Protein AF-A0A3D2UU80-F1 (afdb_monomer)

Mean predicted aligned error: 8.23 Å

Solvent-accessible surface area (backbone atoms only — not comparable to full-atom values): 13313 Å² total; per-residue (Å²): 137,84,82,83,78,78,84,70,82,81,77,88,83,68,82,73,76,73,75,70,74,85,59,65,64,57,59,52,49,51,52,50,49,46,55,52,54,75,66,49,49,73,66,56,50,51,48,50,52,52,49,52,49,53,51,49,49,42,52,70,22,38,49,61,47,44,57,54,74,66,97,44,68,74,58,43,52,56,28,34,53,32,29,32,52,32,56,61,48,49,25,48,56,48,25,69,67,55,68,61,91,79,32,65,70,60,60,73,66,64,64,92,52,67,66,42,56,51,52,34,15,28,40,15,4,34,52,18,30,52,54,28,43,51,55,47,32,56,52,37,39,51,34,56,76,68,71,50,83,82,50,75,70,54,59,52,47,49,48,52,46,20,52,50,38,10,47,50,24,18,55,48,44,43,52,51,45,31,71,73,65,78,49,74,55,65,84,85,44,56,80,51,59,53,51,68,50,46,41,50,53,50,37,49,51,51,61,78,43,36,76,49,60,64,34,70,65,52,31,51,50,52,52,53,51,54,52,48,52,52,53,51,54,50,55,56,60,76,74,109

Secondary structure (DSSP, 8-state):
---------S---------PSSPHHHHHHHHHHHHHHHH--HHHHHHHHHHHHHHHHHHHHTHHHHTPSPS-HHHHHHHHHHHHHHHHHHHHHHHHTS--TT-HHHHHTT-S-HHHHHHHHHHHHHHHHHHHHHHHHHHHHHHHHTTPPPPHHHHHHHHHHHHHHHHHHHHHHHHHHHHHHS---GGGTGGGGHHHHHHHHHHHHHHHTHHHHHSHHHHHHHHHHHHHHHHHHHHHHHT-

Structure (mmCIF, N/CA/C/O backbone):
data_AF-A0A3D2UU80-F1
#
_entry.id   AF-A0A3D2UU80-F1
#
loop_
_atom_site.group_PDB
_atom_site.id
_atom_site.type_symbol
_atom_site.label_atom_id
_atom_site.label_alt_id
_atom_site.label_comp_id
_atom_site.label_asym_id
_atom_site.label_entity_id
_atom_site.label_seq_id
_atom_site.pdbx_PDB_ins_code
_atom_site.Cartn_x
_atom_site.Cartn_y
_atom_site.Cartn_z
_atom_site.occupancy
_atom_site.B_iso_or_equiv
_atom_site.auth_seq_id
_atom_site.auth_comp_id
_atom_site.auth_asym_id
_atom_site.auth_atom_id
_atom_site.pdbx_PDB_model_num
ATOM 1 N N . LYS A 1 1 ? -18.228 27.476 70.339 1.00 56.31 1 LYS A N 1
ATOM 2 C CA . LYS A 1 1 ? -17.614 26.904 69.117 1.00 56.31 1 LYS A CA 1
ATOM 3 C C . LYS A 1 1 ? -16.960 28.066 68.395 1.00 56.31 1 LYS A C 1
ATOM 5 O O . LYS A 1 1 ? -17.660 28.825 67.745 1.00 56.31 1 LYS A O 1
ATOM 10 N N . GLU A 1 2 ? -15.682 28.276 68.688 1.00 53.41 2 GLU A N 1
ATOM 11 C CA . GLU A 1 2 ? -14.879 29.412 68.233 1.00 53.41 2 GLU A CA 1
ATOM 12 C C . GLU A 1 2 ? -14.448 29.219 66.776 1.00 53.41 2 GLU A C 1
ATOM 14 O O . GLU A 1 2 ? -13.966 28.151 66.399 1.00 53.41 2 GLU A O 1
ATOM 19 N N . GLU A 1 3 ? -14.645 30.257 65.966 1.00 52.69 3 GLU A N 1
ATOM 20 C CA . GLU A 1 3 ? -14.113 30.369 64.612 1.00 52.69 3 GLU A CA 1
ATOM 21 C C . GLU A 1 3 ? -12.631 30.743 64.677 1.00 52.69 3 GLU A C 1
ATOM 23 O O . GLU A 1 3 ? -12.265 31.870 65.011 1.00 52.69 3 GLU A O 1
ATOM 28 N N . ILE A 1 4 ? -11.763 29.802 64.312 1.00 57.09 4 ILE A N 1
ATOM 29 C CA . ILE A 1 4 ? -10.353 30.083 64.051 1.00 57.09 4 ILE A CA 1
ATOM 30 C C . ILE A 1 4 ? -10.264 30.703 62.650 1.00 57.09 4 ILE A C 1
ATOM 32 O O . ILE A 1 4 ? -10.131 30.005 61.645 1.00 57.09 4 ILE A O 1
ATOM 36 N N . LYS A 1 5 ? -10.351 32.036 62.580 1.00 56.09 5 LYS A N 1
ATOM 37 C CA . LYS A 1 5 ? -9.897 32.817 61.421 1.00 56.09 5 LYS A CA 1
ATOM 38 C C . LYS A 1 5 ? -8.371 32.735 61.361 1.00 56.09 5 LYS A C 1
ATOM 40 O O . LYS A 1 5 ? -7.671 33.492 62.029 1.00 56.09 5 LYS A O 1
ATOM 45 N N . LEU A 1 6 ? -7.860 31.789 60.579 1.00 58.16 6 LEU A N 1
ATOM 46 C CA . LEU A 1 6 ? -6.452 31.749 60.197 1.00 58.16 6 LEU A CA 1
ATOM 47 C C . LEU A 1 6 ? -6.130 32.993 59.359 1.00 58.16 6 LEU A C 1
ATOM 49 O O . LEU A 1 6 ? -6.593 33.142 58.230 1.00 58.16 6 LEU A O 1
ATOM 53 N N . LEU A 1 7 ? -5.339 33.879 59.961 1.00 55.41 7 LEU A N 1
ATOM 54 C CA . LEU A 1 7 ? -4.614 34.978 59.333 1.00 55.41 7 LEU A CA 1
ATOM 55 C C . LEU A 1 7 ? -3.624 34.409 58.309 1.00 55.41 7 LEU A C 1
ATOM 57 O O . LEU A 1 7 ? -2.462 34.167 58.627 1.00 55.41 7 LEU A O 1
ATOM 61 N N . PHE A 1 8 ? -4.076 34.186 57.079 1.00 58.47 8 PHE A N 1
ATOM 62 C CA . PHE A 1 8 ? -3.163 34.123 55.947 1.00 58.47 8 PHE A CA 1
ATOM 63 C C . PHE A 1 8 ? -3.001 35.549 55.414 1.00 58.47 8 PHE A C 1
ATOM 65 O O . PHE A 1 8 ? -4.008 36.161 55.054 1.00 58.47 8 PHE A O 1
ATOM 72 N N . PRO A 1 9 ? -1.782 36.114 55.402 1.00 59.91 9 PRO A N 1
ATOM 73 C CA . PRO A 1 9 ? -1.553 37.414 54.796 1.00 59.91 9 PRO A CA 1
ATOM 74 C C . PRO A 1 9 ? -1.902 37.335 53.307 1.00 59.91 9 PRO A C 1
ATOM 76 O O . PRO A 1 9 ? -1.273 36.609 52.535 1.00 59.91 9 PRO A O 1
ATOM 79 N N . GLU A 1 10 ? -2.933 38.080 52.919 1.00 60.53 10 GLU A N 1
ATOM 80 C CA . GLU A 1 10 ? -3.166 38.446 51.531 1.00 60.53 10 GLU A CA 1
ATOM 81 C C . GLU A 1 10 ? -1.937 39.208 51.012 1.00 60.53 10 GLU A C 1
ATOM 83 O O . GLU A 1 10 ? -1.379 40.059 51.705 1.00 60.53 10 GLU A O 1
ATOM 88 N N . SER A 1 11 ? -1.553 38.916 49.769 1.00 61.50 11 SER A N 1
ATOM 89 C CA . SER A 1 11 ? -0.508 39.573 48.970 1.00 61.50 11 SER A CA 1
ATOM 90 C C . SER A 1 11 ? 0.956 39.179 49.241 1.00 61.50 11 SER A C 1
ATOM 92 O O . SER A 1 11 ? 1.766 39.931 49.771 1.00 61.50 11 SER A O 1
ATOM 94 N N . ILE A 1 12 ? 1.359 38.045 48.662 1.00 56.44 12 ILE A N 1
ATOM 95 C CA . ILE A 1 12 ? 2.626 38.015 47.912 1.00 56.44 12 ILE A CA 1
ATOM 96 C C . ILE A 1 12 ? 2.256 38.199 46.436 1.00 56.44 12 ILE A C 1
ATOM 98 O O . ILE A 1 12 ? 2.288 37.277 45.627 1.00 56.44 12 ILE A O 1
ATOM 102 N N . SER A 1 13 ? 1.801 39.406 46.098 1.00 62.66 13 SER A N 1
ATOM 103 C CA . SER A 1 13 ? 1.662 39.856 44.716 1.00 62.66 13 SER A CA 1
ATOM 104 C C . SER A 1 13 ? 3.000 40.438 44.277 1.00 62.66 13 SER A C 1
ATOM 106 O O . SER A 1 13 ? 3.269 41.616 44.497 1.00 62.66 13 SER A O 1
ATOM 108 N N . ASN A 1 14 ? 3.860 39.578 43.749 1.00 55.69 14 ASN A N 1
ATOM 109 C CA . ASN A 1 14 ? 4.892 39.888 42.762 1.00 55.69 14 ASN A CA 1
ATOM 110 C C . ASN A 1 14 ? 5.647 38.583 42.528 1.00 55.69 14 ASN A C 1
ATOM 112 O O . ASN A 1 14 ? 6.723 38.358 43.080 1.00 55.69 14 ASN A O 1
ATOM 116 N N . GLU A 1 15 ? 5.060 37.704 41.711 1.00 57.78 15 GLU A N 1
ATOM 117 C CA . GLU A 1 15 ? 5.859 36.748 40.955 1.00 57.78 15 GLU A CA 1
ATOM 118 C C . GLU A 1 15 ? 6.875 37.577 40.163 1.00 57.78 15 GLU A C 1
ATOM 120 O O . GLU A 1 15 ? 6.577 38.107 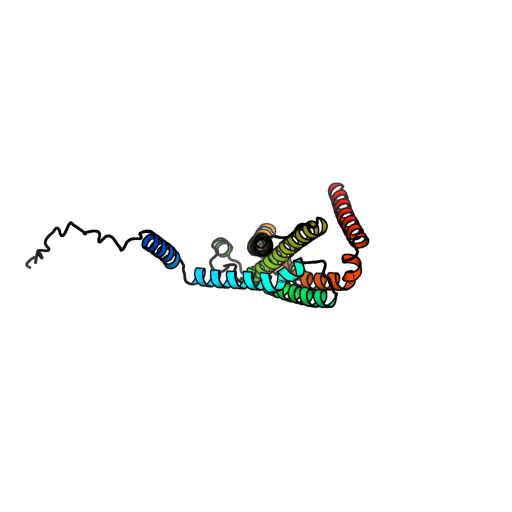39.091 1.00 57.78 15 GLU A O 1
ATOM 125 N N . GLN A 1 16 ? 8.081 37.742 40.712 1.00 55.78 16 GLN A N 1
ATOM 126 C CA . GLN A 1 16 ? 9.250 37.980 39.887 1.00 55.78 16 GLN A CA 1
ATOM 127 C C . GLN A 1 16 ? 9.235 36.835 38.880 1.00 55.78 16 GLN A C 1
ATOM 129 O O . GLN A 1 16 ? 9.546 35.697 39.231 1.00 55.78 16 GLN A O 1
ATOM 134 N N . LYS A 1 17 ? 8.796 37.115 37.648 1.00 61.41 17 LYS A N 1
ATOM 135 C CA . LYS A 1 17 ? 9.067 36.245 36.510 1.00 61.41 17 LYS A CA 1
ATOM 136 C C . LYS A 1 17 ? 10.578 36.158 36.453 1.00 61.41 17 LYS A C 1
ATOM 138 O O . LYS A 1 17 ? 11.227 37.069 35.951 1.00 61.41 17 LYS A O 1
ATOM 143 N N . ILE A 1 18 ? 11.124 35.116 37.068 1.00 63.59 18 ILE A N 1
ATOM 144 C CA . ILE A 1 18 ? 12.515 34.736 36.919 1.00 63.59 18 ILE A CA 1
ATOM 145 C C . ILE A 1 18 ? 12.650 34.504 35.421 1.00 63.59 18 ILE A C 1
ATOM 147 O O . ILE A 1 18 ? 12.144 33.508 34.903 1.00 63.59 18 ILE A O 1
ATOM 151 N N . GLU A 1 19 ? 13.193 35.494 34.714 1.00 64.69 19 GLU A N 1
ATOM 152 C CA . GLU A 1 19 ? 13.449 35.378 33.289 1.00 64.69 19 GLU A CA 1
ATOM 153 C C . GLU A 1 19 ? 14.357 34.165 33.123 1.00 64.69 19 GLU A C 1
ATOM 155 O O . GLU A 1 19 ? 15.466 34.114 33.662 1.00 64.69 19 GLU A O 1
ATOM 160 N N . GLY A 1 20 ? 13.825 33.132 32.466 1.00 65.81 20 GLY A N 1
ATOM 161 C CA . GLY A 1 20 ? 14.571 31.919 32.182 1.00 65.81 20 GLY A CA 1
ATOM 162 C C . GLY A 1 20 ? 15.849 32.251 31.406 1.00 65.81 20 GLY A C 1
ATOM 163 O O . GLY A 1 20 ? 15.936 33.300 30.760 1.00 65.81 20 GLY A O 1
ATOM 164 N N . PRO A 1 21 ? 16.866 31.376 31.455 1.00 71.81 21 PRO A N 1
ATOM 165 C CA . PRO A 1 21 ? 18.122 31.621 30.764 1.00 71.81 21 PRO A CA 1
ATOM 166 C C . PRO A 1 21 ? 17.873 31.882 29.273 1.00 71.81 21 PRO A C 1
ATOM 168 O O . PRO A 1 21 ? 17.263 31.073 28.572 1.00 71.81 21 PRO A O 1
ATOM 171 N N . VAL A 1 22 ? 18.364 33.023 28.782 1.00 79.25 22 VAL A N 1
ATOM 172 C CA . VAL A 1 22 ? 18.430 33.312 27.347 1.00 79.25 22 VAL A CA 1
ATOM 173 C C . VAL A 1 22 ? 19.297 32.212 26.717 1.00 79.25 22 VAL A C 1
ATOM 175 O O . VAL A 1 22 ? 20.416 31.992 27.184 1.00 79.25 22 VAL A O 1
ATOM 178 N N . PRO A 1 23 ? 18.810 31.498 25.685 1.00 80.25 23 PRO A N 1
ATOM 179 C CA . PRO A 1 23 ? 17.789 31.951 24.744 1.00 80.25 23 PRO A CA 1
ATOM 180 C C . PRO A 1 23 ? 16.368 31.380 24.931 1.00 80.25 23 PRO A C 1
ATOM 182 O O . PRO A 1 23 ? 16.150 30.173 25.021 1.00 80.25 23 PRO A O 1
ATOM 185 N N . ALA A 1 24 ? 15.371 32.265 24.799 1.00 78.50 24 ALA A N 1
ATOM 186 C CA . ALA A 1 24 ? 13.936 31.961 24.902 1.00 78.50 24 ALA A CA 1
ATOM 187 C C . ALA A 1 24 ? 13.417 30.908 23.896 1.00 78.50 24 ALA A C 1
ATOM 189 O O . ALA A 1 24 ? 12.347 30.324 24.091 1.00 78.50 24 ALA A O 1
ATOM 190 N N . TRP A 1 25 ? 14.153 30.632 22.811 1.00 85.12 25 TRP A N 1
ATOM 191 C CA . TRP A 1 25 ? 13.766 29.586 21.860 1.00 85.12 25 TRP A CA 1
ATOM 192 C C . TRP A 1 25 ? 13.856 28.185 22.476 1.00 85.12 25 TRP A C 1
ATOM 194 O O . TRP A 1 25 ? 13.059 27.322 22.102 1.00 85.12 25 TRP A O 1
ATOM 204 N N . ALA A 1 26 ? 14.764 27.958 23.434 1.00 83.88 26 ALA A N 1
ATOM 205 C CA . ALA A 1 26 ? 14.892 26.673 24.115 1.00 83.88 26 ALA A CA 1
ATOM 206 C C . ALA A 1 26 ? 13.643 26.391 24.963 1.00 83.88 26 ALA A C 1
ATOM 208 O O . ALA A 1 26 ? 13.024 25.339 24.820 1.00 83.88 26 ALA A O 1
ATOM 209 N N . GLU A 1 27 ? 13.191 27.373 25.747 1.00 81.69 27 GLU A N 1
ATOM 210 C CA . GLU A 1 27 ? 11.962 27.280 26.545 1.00 81.69 27 GLU A CA 1
ATOM 211 C C . GLU A 1 27 ? 10.713 27.110 25.663 1.00 81.69 27 GLU A C 1
ATOM 213 O O . GLU A 1 27 ? 9.843 26.275 25.936 1.00 81.69 27 GLU A O 1
ATOM 218 N N . LYS A 1 28 ? 10.636 27.836 24.539 1.00 85.88 28 LYS A N 1
ATOM 219 C CA . LYS A 1 28 ? 9.532 27.695 23.578 1.00 85.88 28 LYS A CA 1
ATOM 220 C C . LYS A 1 28 ? 9.522 26.318 22.908 1.00 85.88 28 LYS A C 1
ATOM 222 O O . LYS A 1 28 ? 8.452 25.744 22.709 1.00 85.88 28 LYS A O 1
ATOM 227 N N . SER A 1 29 ? 10.693 25.761 22.604 1.00 85.81 29 SER A N 1
ATOM 228 C CA . SER A 1 29 ? 10.822 24.420 22.021 1.00 85.81 29 SER A CA 1
ATOM 229 C C . SER A 1 29 ? 10.428 23.347 23.032 1.00 85.81 29 SER A C 1
ATOM 231 O O . SER A 1 29 ? 9.580 22.511 22.730 1.00 85.81 29 SER A O 1
ATOM 233 N N . VAL A 1 30 ? 10.953 23.421 24.258 1.00 88.00 30 VAL A N 1
ATOM 234 C CA . VAL A 1 30 ? 10.629 22.481 25.342 1.00 88.00 30 VAL A CA 1
ATOM 235 C C . VAL A 1 30 ? 9.147 22.546 25.704 1.00 88.00 30 VAL A C 1
ATOM 237 O O . VAL A 1 30 ? 8.517 21.503 25.830 1.00 88.00 30 VAL A O 1
ATOM 240 N N . SER A 1 31 ? 8.551 23.736 25.814 1.00 87.75 31 SER A N 1
ATOM 241 C CA . SER A 1 31 ? 7.115 23.868 26.103 1.00 87.75 31 SER A CA 1
ATOM 242 C C . SER A 1 31 ? 6.231 23.372 24.957 1.00 87.75 31 SER A C 1
ATOM 244 O O . SER A 1 31 ? 5.181 22.791 25.219 1.00 87.75 31 SER A O 1
ATOM 246 N N . THR A 1 32 ? 6.650 23.542 23.699 1.00 89.31 32 THR A N 1
ATOM 247 C CA . THR A 1 32 ? 5.932 22.992 22.536 1.00 89.31 32 THR A CA 1
ATOM 248 C C . THR A 1 32 ? 6.019 21.469 22.511 1.00 89.31 32 THR A C 1
ATOM 250 O O . THR A 1 32 ? 4.992 20.810 22.361 1.00 89.31 32 THR A O 1
ATOM 253 N N . ILE A 1 33 ? 7.213 20.907 22.730 1.00 89.25 33 ILE A N 1
ATOM 254 C CA . ILE A 1 33 ? 7.423 19.457 22.838 1.00 89.25 33 ILE A CA 1
ATOM 255 C C . ILE A 1 33 ? 6.604 18.904 23.999 1.00 89.25 33 ILE A C 1
ATOM 257 O O . ILE A 1 33 ? 5.880 17.941 23.796 1.00 89.25 33 ILE A O 1
ATOM 261 N N . ARG A 1 34 ? 6.645 19.549 25.170 1.00 85.00 34 ARG A N 1
ATOM 262 C CA . ARG A 1 34 ? 5.893 19.137 26.357 1.00 85.00 34 ARG A CA 1
ATOM 263 C C . ARG A 1 34 ? 4.388 19.173 26.119 1.00 85.00 34 ARG A C 1
ATOM 265 O O . ARG A 1 34 ? 3.717 18.195 26.399 1.00 85.00 34 ARG A O 1
ATOM 272 N N . LYS A 1 35 ? 3.852 20.251 25.539 1.00 86.38 35 LYS A N 1
ATOM 273 C CA . LYS A 1 35 ? 2.426 20.323 25.171 1.00 86.38 35 LYS A CA 1
ATOM 274 C C . LYS A 1 35 ? 2.038 19.223 24.189 1.00 86.38 35 LYS A C 1
ATOM 276 O O . LYS A 1 35 ? 0.968 18.638 24.322 1.00 86.38 35 LYS A O 1
ATOM 281 N N . PHE A 1 36 ? 2.904 18.935 23.220 1.00 86.75 36 PHE A N 1
ATOM 282 C CA . PHE A 1 36 ? 2.688 17.853 22.273 1.00 86.75 36 PHE A CA 1
ATOM 283 C C . PHE A 1 36 ? 2.714 16.487 22.974 1.00 86.75 36 PHE A C 1
ATOM 285 O O . PHE A 1 36 ? 1.755 15.734 22.840 1.00 86.75 36 PHE A O 1
ATOM 292 N N . THR A 1 37 ? 3.729 16.186 23.788 1.00 85.38 37 THR A N 1
ATOM 293 C CA . THR A 1 37 ? 3.843 14.910 24.514 1.00 85.38 37 THR A CA 1
ATOM 294 C C . THR A 1 37 ? 2.758 14.720 25.565 1.00 85.38 37 THR A C 1
ATOM 296 O O . THR A 1 37 ? 2.217 13.626 25.660 1.00 85.38 37 THR A O 1
ATOM 299 N N . ASP A 1 38 ? 2.381 15.770 26.295 1.00 84.50 38 ASP A N 1
ATOM 300 C CA . ASP A 1 38 ? 1.320 15.721 27.309 1.00 84.50 38 ASP A CA 1
ATOM 301 C C . ASP A 1 38 ? -0.055 15.480 26.656 1.00 84.50 38 ASP A C 1
ATOM 303 O O . ASP A 1 38 ? -0.950 14.903 27.271 1.00 84.50 38 ASP A O 1
ATOM 307 N N . SER A 1 39 ? -0.222 15.878 25.387 1.00 85.75 39 SER A N 1
ATOM 308 C CA . SER A 1 39 ? -1.432 15.602 24.602 1.00 85.75 39 SER A CA 1
ATOM 309 C C . SER A 1 39 ? -1.468 14.201 23.980 1.00 85.75 39 SER A C 1
ATOM 311 O O . SER A 1 39 ? -2.535 13.752 23.554 1.00 85.75 39 SER A O 1
ATOM 313 N N . LEU A 1 40 ? -0.327 13.502 23.917 1.00 87.44 40 LEU A N 1
ATOM 314 C CA . LEU A 1 40 ? -0.238 12.172 23.326 1.00 87.44 40 LEU A CA 1
ATOM 315 C C . LEU A 1 40 ? -0.663 11.108 24.338 1.00 87.44 40 LEU A C 1
ATOM 317 O O . LEU A 1 40 ? 0.071 10.726 25.246 1.00 87.44 40 LEU A O 1
ATOM 321 N N . SER A 1 41 ? -1.843 10.541 24.118 1.00 90.44 41 SER A N 1
ATOM 322 C CA . SER A 1 41 ? -2.233 9.299 24.784 1.00 90.44 41 SER A CA 1
ATOM 323 C C . SER A 1 41 ? -1.289 8.147 24.406 1.00 90.44 41 SER A C 1
ATOM 325 O O . SER A 1 41 ? -0.787 8.076 23.280 1.00 90.44 41 SER A O 1
ATOM 327 N N . VAL A 1 42 ? -1.119 7.175 25.312 1.00 88.81 42 VAL A N 1
ATOM 328 C CA . VAL A 1 42 ? -0.338 5.940 25.070 1.00 88.81 42 VAL A CA 1
ATOM 329 C C . VAL A 1 42 ? -0.754 5.257 23.759 1.00 88.81 42 VAL A C 1
ATOM 331 O O . VAL A 1 42 ? 0.087 4.778 23.001 1.00 88.81 42 VAL A O 1
ATOM 334 N N . TRP A 1 43 ? -2.051 5.277 23.445 1.00 86.81 43 TRP A N 1
ATOM 335 C CA . TRP A 1 43 ? -2.596 4.726 22.205 1.00 86.81 43 TRP A CA 1
ATOM 336 C C . TRP A 1 43 ? -2.170 5.496 20.951 1.00 86.81 43 TRP A C 1
ATOM 338 O O . TRP A 1 43 ? -1.866 4.876 19.932 1.00 86.81 43 TRP A O 1
ATOM 348 N N . GLN A 1 44 ? -2.136 6.830 21.002 1.00 89.06 44 GLN A N 1
ATOM 349 C CA . GLN A 1 44 ? -1.637 7.644 19.888 1.00 89.06 44 GLN A CA 1
ATOM 350 C C . GLN A 1 44 ? -0.142 7.413 19.672 1.00 89.06 44 GLN A C 1
ATOM 352 O O . GLN A 1 44 ? 0.278 7.241 18.530 1.00 89.06 44 GLN A O 1
ATOM 357 N N . PHE A 1 45 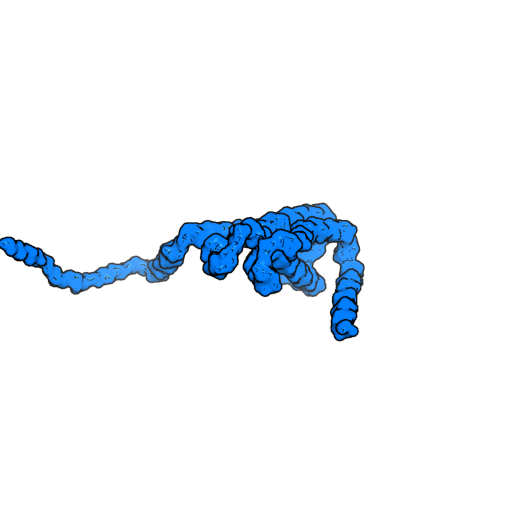? 0.640 7.330 20.750 1.00 90.88 45 PHE A N 1
ATOM 358 C CA . PHE A 1 45 ? 2.070 7.043 20.664 1.00 90.88 45 PHE A CA 1
ATOM 359 C C . PHE A 1 45 ? 2.346 5.660 20.055 1.00 90.88 45 PHE A C 1
ATOM 361 O O . PHE A 1 45 ? 3.106 5.550 19.093 1.00 90.88 45 PHE A O 1
ATOM 368 N N . ALA A 1 46 ? 1.656 4.616 20.529 1.00 91.00 46 ALA A N 1
ATOM 369 C CA . ALA A 1 46 ? 1.749 3.276 19.949 1.00 91.00 46 ALA A CA 1
ATOM 370 C C . ALA A 1 46 ? 1.399 3.284 18.452 1.00 91.00 46 ALA A C 1
ATOM 372 O O . ALA A 1 46 ? 2.120 2.708 17.641 1.00 91.00 46 ALA A O 1
ATOM 373 N N . ARG A 1 47 ? 0.345 4.013 18.064 1.00 91.00 47 ARG A N 1
ATOM 374 C CA . ARG A 1 47 ? -0.063 4.159 16.662 1.00 91.00 47 ARG A CA 1
ATOM 375 C C . ARG A 1 47 ? 0.983 4.885 15.810 1.00 91.00 47 ARG A C 1
ATOM 377 O O . ARG A 1 47 ? 1.184 4.493 14.664 1.00 91.00 47 ARG A O 1
ATOM 384 N N . MET A 1 48 ? 1.649 5.911 16.342 1.00 93.38 48 MET A N 1
ATOM 385 C CA . MET A 1 48 ? 2.756 6.587 15.653 1.00 93.38 48 MET A CA 1
ATOM 386 C C . MET A 1 48 ? 3.934 5.638 15.425 1.00 93.38 48 MET A C 1
ATOM 388 O O . MET A 1 48 ? 4.476 5.604 14.323 1.00 93.38 48 MET A O 1
ATOM 392 N N . ILE A 1 49 ? 4.286 4.825 16.426 1.00 95.56 49 ILE A N 1
ATOM 393 C CA . ILE A 1 49 ? 5.325 3.795 16.288 1.00 95.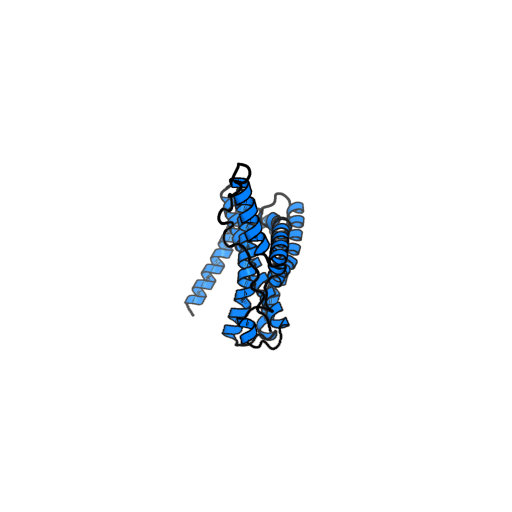56 49 ILE A CA 1
ATOM 394 C C . ILE A 1 49 ? 4.929 2.775 15.218 1.00 95.56 49 ILE A C 1
ATOM 396 O O . ILE A 1 49 ? 5.730 2.479 14.334 1.00 95.56 49 ILE A O 1
ATOM 400 N N . THR A 1 50 ? 3.695 2.263 15.248 1.00 94.50 50 THR A N 1
ATOM 401 C CA . THR A 1 50 ? 3.212 1.328 14.221 1.00 94.50 50 THR A CA 1
ATOM 402 C C . THR A 1 50 ? 3.259 1.957 12.830 1.00 94.50 50 THR A C 1
ATOM 404 O O . THR A 1 50 ? 3.713 1.312 11.891 1.00 94.50 50 THR A O 1
ATOM 407 N N . PHE A 1 51 ? 2.865 3.227 12.693 1.00 96.75 51 PHE A N 1
ATOM 408 C CA . PHE A 1 51 ? 2.959 3.946 11.424 1.00 96.75 51 PHE A CA 1
ATOM 409 C C . PHE A 1 51 ? 4.407 4.061 10.934 1.00 96.75 51 PHE A C 1
ATOM 411 O O . PHE A 1 51 ? 4.675 3.779 9.769 1.00 96.75 51 PHE A O 1
ATOM 418 N N . ALA A 1 52 ? 5.343 4.430 11.813 1.00 97.12 52 ALA A N 1
ATOM 419 C CA . ALA A 1 52 ? 6.761 4.528 11.474 1.00 97.12 52 ALA A CA 1
ATOM 420 C C . ALA A 1 52 ? 7.334 3.175 11.014 1.00 97.12 52 ALA A C 1
ATOM 422 O O . ALA A 1 52 ? 8.094 3.123 10.043 1.00 97.12 52 ALA A O 1
ATOM 423 N N . TRP A 1 53 ? 6.916 2.075 11.648 1.00 98.06 53 TRP A N 1
ATOM 424 C CA . TRP A 1 53 ? 7.256 0.721 11.207 1.00 98.06 53 TRP A CA 1
ATOM 425 C C . TRP A 1 53 ? 6.677 0.396 9.835 1.00 98.06 53 TRP A C 1
ATOM 427 O O . TRP A 1 53 ? 7.423 -0.037 8.964 1.00 98.06 53 TRP A O 1
ATOM 437 N N . ILE A 1 54 ? 5.387 0.647 9.601 1.00 98.00 54 ILE A N 1
ATOM 438 C CA . ILE A 1 54 ? 4.761 0.422 8.289 1.00 98.00 54 ILE A CA 1
ATOM 439 C C . ILE A 1 54 ? 5.455 1.243 7.205 1.00 98.00 54 ILE A C 1
ATOM 441 O O . ILE A 1 54 ? 5.746 0.714 6.134 1.00 98.00 54 ILE A O 1
ATOM 445 N N . PHE A 1 55 ? 5.754 2.512 7.483 1.00 98.12 55 PHE A N 1
ATOM 446 C CA . PHE A 1 55 ? 6.481 3.380 6.565 1.00 98.12 55 PHE A CA 1
ATOM 447 C C . PHE A 1 55 ? 7.848 2.792 6.213 1.00 98.12 55 PHE A C 1
ATOM 449 O O . PHE A 1 55 ? 8.173 2.646 5.037 1.00 98.12 55 PHE A O 1
ATOM 456 N N . SER A 1 56 ? 8.609 2.379 7.228 1.00 98.00 56 SER A N 1
ATOM 457 C CA . SER A 1 56 ? 9.929 1.771 7.051 1.00 98.00 56 SER A CA 1
ATOM 458 C C . SER A 1 56 ? 9.840 0.465 6.258 1.00 98.00 56 SER A C 1
ATOM 460 O O . SER A 1 56 ? 10.545 0.296 5.271 1.00 98.00 56 SER A O 1
ATOM 462 N N . LEU A 1 57 ? 8.930 -0.440 6.615 1.00 98.06 57 LEU A N 1
ATOM 463 C CA . LEU A 1 57 ? 8.741 -1.703 5.897 1.00 98.06 57 LEU A CA 1
ATOM 464 C C . LEU A 1 57 ? 8.307 -1.476 4.446 1.00 98.06 57 LEU A C 1
ATOM 466 O O . LEU A 1 57 ? 8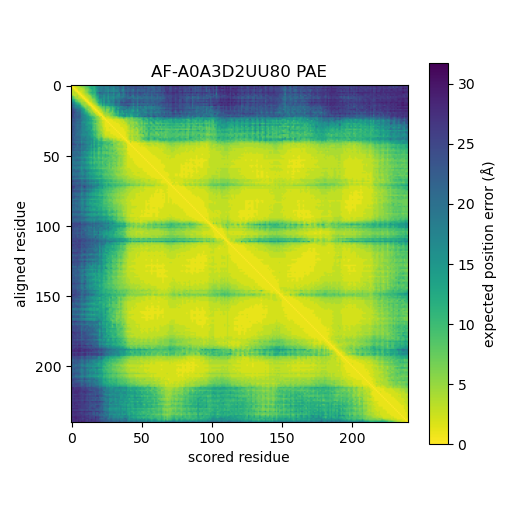.807 -2.144 3.549 1.00 98.06 57 LEU A O 1
ATOM 470 N N . THR A 1 58 ? 7.443 -0.493 4.189 1.00 97.94 58 THR A N 1
ATOM 471 C CA . THR A 1 58 ? 7.046 -0.127 2.821 1.00 97.94 58 THR A CA 1
ATOM 472 C C . THR A 1 58 ? 8.230 0.436 2.038 1.00 97.94 58 THR A C 1
ATOM 474 O O . THR A 1 58 ? 8.436 0.055 0.887 1.00 97.94 58 THR A O 1
ATOM 477 N N . TYR A 1 59 ? 9.056 1.277 2.666 1.00 97.75 59 TYR A N 1
ATOM 478 C CA . TYR A 1 59 ? 10.297 1.768 2.070 1.00 97.75 59 TYR A CA 1
ATOM 479 C C . TYR A 1 59 ? 11.232 0.616 1.684 1.00 97.75 59 TYR A C 1
ATOM 481 O O . TYR A 1 59 ? 11.727 0.572 0.564 1.00 97.75 59 TYR A O 1
ATOM 489 N N . TRP A 1 60 ? 11.445 -0.345 2.582 1.00 97.88 60 TRP A N 1
ATOM 490 C CA . TRP A 1 60 ? 12.397 -1.434 2.360 1.00 97.88 60 TRP A CA 1
ATOM 491 C C . TRP A 1 60 ? 11.876 -2.539 1.433 1.00 97.88 60 TRP A C 1
ATOM 493 O O . TRP A 1 60 ? 12.652 -3.085 0.652 1.00 97.88 60 TRP A O 1
ATOM 503 N N . TRP A 1 61 ? 10.590 -2.888 1.499 1.00 98.19 61 TRP A N 1
ATOM 504 C CA . TRP A 1 61 ? 10.035 -4.033 0.767 1.00 98.19 61 TRP A CA 1
ATOM 505 C C . TRP A 1 61 ? 9.361 -3.651 -0.552 1.00 98.19 61 TRP A C 1
ATOM 507 O O . TRP A 1 61 ? 9.417 -4.420 -1.507 1.00 98.19 61 TRP A O 1
ATOM 517 N N . ILE A 1 62 ? 8.745 -2.468 -0.639 1.00 98.06 62 ILE A N 1
ATOM 518 C CA . ILE A 1 62 ? 7.936 -2.076 -1.805 1.00 98.06 62 ILE A CA 1
ATOM 519 C C . ILE A 1 62 ? 8.695 -1.144 -2.735 1.00 98.06 62 ILE A C 1
ATOM 521 O O . ILE A 1 62 ? 8.679 -1.364 -3.948 1.00 98.06 62 ILE A O 1
ATOM 525 N N . LEU A 1 63 ? 9.389 -0.137 -2.196 1.00 96.94 63 LEU A N 1
ATOM 526 C CA . LEU A 1 63 ? 10.094 0.856 -3.012 1.00 96.94 63 LEU A CA 1
ATOM 527 C C . LEU A 1 63 ? 11.056 0.242 -4.045 1.00 96.94 63 LEU A C 1
ATOM 529 O O . LEU A 1 63 ? 11.034 0.703 -5.186 1.00 96.94 63 LEU A O 1
ATOM 533 N N . PRO A 1 64 ? 11.844 -0.812 -3.733 1.00 97.25 64 PRO A N 1
ATOM 534 C CA . PRO A 1 64 ? 12.745 -1.404 -4.719 1.00 97.25 64 PRO A CA 1
ATOM 535 C C . PRO A 1 64 ? 12.021 -1.892 -5.976 1.00 97.25 64 PRO A C 1
ATOM 537 O O . PRO A 1 64 ? 12.562 -1.760 -7.072 1.00 97.25 64 PRO A O 1
ATOM 540 N N . SER A 1 65 ? 10.796 -2.410 -5.832 1.00 97.12 65 SER A N 1
ATOM 541 C CA . SER A 1 65 ? 9.990 -2.904 -6.955 1.00 97.12 65 SER A CA 1
ATOM 542 C C . SER A 1 65 ? 9.467 -1.792 -7.869 1.00 97.12 65 SER A C 1
ATOM 544 O O . SER A 1 65 ? 9.247 -2.029 -9.051 1.00 97.12 65 SER A O 1
ATOM 546 N N . LEU A 1 66 ? 9.324 -0.566 -7.350 1.00 96.31 66 LEU A N 1
ATOM 547 C CA . LEU A 1 66 ? 8.915 0.604 -8.133 1.00 96.31 66 LEU A CA 1
ATOM 548 C C . LEU A 1 66 ? 10.030 1.120 -9.053 1.00 96.31 66 LEU A C 1
ATOM 550 O O . LEU A 1 66 ? 9.761 1.926 -9.932 1.00 96.31 66 LEU A O 1
ATOM 554 N N . GLN A 1 67 ? 11.270 0.658 -8.875 1.00 94.44 67 GLN A N 1
ATOM 555 C CA . GLN A 1 67 ? 12.429 1.059 -9.682 1.00 94.44 67 GLN A CA 1
ATOM 556 C C . GLN A 1 67 ? 12.567 0.249 -10.984 1.00 94.44 67 GLN A C 1
ATOM 558 O O . GLN A 1 67 ? 13.674 0.113 -11.495 1.00 94.44 67 GLN A O 1
ATOM 563 N N . PHE A 1 68 ? 11.485 -0.356 -11.478 1.00 91.75 68 PHE A N 1
ATOM 564 C CA . PHE A 1 68 ? 11.486 -1.037 -12.774 1.00 91.75 68 PHE A CA 1
ATOM 565 C C . PHE A 1 68 ? 11.731 -0.017 -13.910 1.00 91.75 68 PHE A C 1
ATOM 567 O O . PHE A 1 68 ? 11.234 1.111 -13.812 1.00 91.75 68 PHE A O 1
ATOM 574 N N . PRO A 1 69 ? 12.430 -0.378 -15.005 1.00 93.00 69 PRO A N 1
ATOM 575 C CA . PRO A 1 69 ? 13.045 -1.675 -15.317 1.00 93.00 69 PRO A CA 1
ATOM 576 C C . PRO A 1 69 ? 14.330 -1.948 -14.531 1.00 93.00 69 PRO A C 1
ATOM 578 O O . PRO A 1 69 ? 15.044 -1.032 -14.130 1.00 93.00 69 PRO A O 1
ATOM 581 N N . PHE A 1 70 ? 14.627 -3.228 -14.310 1.00 94.25 70 PHE A N 1
ATOM 582 C CA . PHE A 1 70 ? 15.873 -3.655 -13.673 1.00 94.25 70 PHE A CA 1
ATOM 583 C C . PHE A 1 70 ? 16.947 -3.946 -14.721 1.00 94.25 70 PHE A C 1
ATOM 585 O O . PHE A 1 70 ? 16.649 -4.139 -15.895 1.00 94.25 70 PHE A O 1
ATOM 592 N N . SER A 1 71 ? 18.210 -3.936 -14.298 1.00 92.62 71 SER A N 1
ATOM 593 C CA . SER A 1 71 ? 19.343 -4.232 -15.179 1.00 92.62 71 SER A CA 1
ATOM 594 C C . SER A 1 71 ? 19.568 -5.730 -15.388 1.00 92.62 71 SER A C 1
ATOM 596 O O . SER A 1 71 ? 20.241 -6.109 -16.336 1.00 92.62 71 SER A O 1
ATOM 598 N N . ASP A 1 72 ? 19.057 -6.562 -14.478 1.00 95.31 72 ASP A N 1
ATOM 599 C CA . ASP A 1 72 ? 19.339 -7.994 -14.390 1.00 95.31 72 ASP A CA 1
ATOM 600 C C . ASP A 1 72 ? 18.118 -8.735 -13.816 1.00 95.31 72 ASP A C 1
ATOM 602 O O . ASP A 1 72 ? 17.418 -8.212 -12.936 1.00 95.31 72 ASP A O 1
ATOM 606 N N . GLU A 1 73 ? 17.887 -9.948 -14.307 1.00 94.38 73 GLU A N 1
ATOM 607 C CA . GLU A 1 73 ? 16.843 -10.865 -13.858 1.00 94.38 73 GLU A CA 1
ATOM 608 C C . GLU A 1 73 ? 17.017 -11.272 -12.384 1.00 94.38 73 GLU A C 1
ATOM 610 O O . GLU A 1 73 ? 16.049 -11.262 -11.623 1.00 94.38 73 GLU A O 1
ATOM 615 N N . ASP A 1 74 ? 18.245 -11.501 -11.910 1.00 96.81 74 ASP A N 1
ATOM 616 C CA . ASP A 1 74 ? 18.513 -11.846 -10.507 1.00 96.81 74 ASP A CA 1
ATOM 617 C C . ASP A 1 74 ? 18.072 -10.727 -9.552 1.00 96.81 74 ASP A C 1
ATOM 619 O O . ASP A 1 74 ? 17.577 -10.961 -8.439 1.00 96.81 74 ASP A O 1
ATOM 623 N N . ILE A 1 75 ? 18.256 -9.475 -9.981 1.00 96.62 75 ILE A N 1
ATOM 624 C CA . ILE A 1 75 ? 17.798 -8.296 -9.243 1.00 96.62 75 ILE A CA 1
ATOM 625 C C . ILE A 1 75 ? 16.271 -8.213 -9.304 1.00 96.62 75 ILE A C 1
ATOM 627 O O . ILE A 1 75 ? 15.644 -7.905 -8.284 1.00 96.62 75 ILE A O 1
ATOM 631 N N . ALA A 1 76 ? 15.679 -8.510 -10.464 1.00 95.94 76 ALA A N 1
ATOM 632 C CA . ALA A 1 76 ? 14.234 -8.553 -10.642 1.00 95.94 76 ALA A CA 1
ATOM 633 C C . ALA A 1 76 ? 13.582 -9.557 -9.685 1.00 95.94 76 ALA A C 1
ATOM 635 O O . ALA A 1 76 ? 12.692 -9.171 -8.926 1.00 95.94 76 ALA A O 1
ATOM 636 N N . ILE A 1 77 ? 14.087 -10.794 -9.628 1.00 97.56 77 ILE A N 1
ATOM 637 C CA . ILE A 1 77 ? 13.590 -11.855 -8.742 1.00 97.56 77 ILE A CA 1
ATOM 638 C C . ILE A 1 77 ? 13.629 -11.394 -7.284 1.00 97.56 77 ILE A C 1
ATOM 640 O O . ILE A 1 77 ? 12.611 -11.432 -6.593 1.00 97.56 77 ILE A O 1
ATOM 644 N N . LYS A 1 78 ? 14.773 -10.884 -6.808 1.00 97.94 78 LYS A N 1
ATOM 645 C CA . LYS A 1 78 ? 14.913 -10.423 -5.413 1.00 97.94 78 LYS A CA 1
ATOM 646 C C . LYS A 1 78 ? 13.922 -9.311 -5.075 1.00 97.94 78 LYS A C 1
ATOM 648 O O . LYS A 1 78 ? 13.261 -9.366 -4.036 1.00 97.94 78 LYS A O 1
ATOM 653 N N . LYS A 1 79 ? 13.797 -8.306 -5.944 1.00 97.50 79 LYS A N 1
ATOM 654 C CA . LYS A 1 79 ? 12.892 -7.168 -5.731 1.00 97.50 79 LYS A CA 1
ATOM 655 C C . LYS A 1 79 ? 11.421 -7.576 -5.818 1.00 97.50 79 LYS A C 1
ATOM 657 O O . LYS A 1 79 ? 10.614 -7.059 -5.048 1.00 97.50 79 LYS A O 1
ATOM 662 N N . MET A 1 80 ? 11.079 -8.519 -6.693 1.00 97.62 80 MET A N 1
ATOM 663 C CA . MET A 1 80 ? 9.725 -9.061 -6.799 1.00 97.62 80 MET A CA 1
ATOM 664 C C . MET A 1 80 ? 9.365 -9.945 -5.603 1.00 97.62 80 MET A C 1
ATOM 666 O O . MET A 1 80 ? 8.257 -9.832 -5.087 1.00 97.62 80 MET A O 1
ATOM 670 N N . CYS A 1 81 ? 10.300 -10.726 -5.057 1.00 98.12 81 CYS A N 1
ATOM 671 C CA . CYS A 1 81 ? 10.093 -11.437 -3.792 1.00 98.12 81 CYS A CA 1
ATOM 672 C C . CYS A 1 81 ? 9.800 -10.471 -2.631 1.00 98.12 81 CYS A C 1
ATOM 674 O O . CYS A 1 81 ? 8.859 -10.693 -1.868 1.00 98.12 81 CYS A O 1
ATOM 676 N N . LEU A 1 82 ? 10.557 -9.371 -2.517 1.00 98.25 82 LEU A N 1
ATOM 677 C CA . LEU A 1 82 ? 10.285 -8.326 -1.521 1.00 98.25 82 LEU A CA 1
ATOM 678 C C . LEU A 1 82 ? 8.915 -7.673 -1.734 1.00 98.25 82 LEU A C 1
ATOM 680 O O . LEU A 1 82 ? 8.187 -7.465 -0.764 1.00 98.25 82 LEU A O 1
ATOM 684 N N . TYR A 1 83 ? 8.538 -7.416 -2.988 1.00 98.12 83 TYR A N 1
ATOM 685 C CA . TYR A 1 83 ? 7.209 -6.920 -3.329 1.00 98.12 83 TYR A CA 1
ATOM 686 C C . TYR A 1 83 ? 6.108 -7.879 -2.873 1.00 98.12 83 TYR A C 1
ATOM 688 O O . TYR A 1 83 ? 5.178 -7.439 -2.202 1.00 98.12 83 TYR A O 1
ATOM 696 N N . VAL A 1 84 ? 6.231 -9.183 -3.148 1.00 98.31 84 VAL A N 1
ATOM 697 C CA . VAL A 1 84 ? 5.262 -10.195 -2.697 1.00 98.31 84 VAL A CA 1
ATOM 698 C C . VAL A 1 84 ? 5.116 -10.160 -1.181 1.00 98.31 84 VAL A C 1
ATOM 700 O O . VAL A 1 84 ? 4.004 -9.996 -0.681 1.00 98.31 84 VAL A O 1
ATOM 703 N N . ILE A 1 85 ? 6.229 -10.223 -0.445 1.00 98.31 85 ILE A N 1
ATOM 704 C CA . ILE A 1 85 ? 6.227 -10.142 1.022 1.00 98.31 85 ILE A CA 1
ATOM 705 C C . ILE A 1 85 ? 5.529 -8.854 1.475 1.00 98.31 85 ILE A C 1
ATOM 707 O O . ILE A 1 85 ? 4.598 -8.892 2.280 1.00 98.31 85 ILE A O 1
ATOM 711 N N . GLY A 1 86 ? 5.915 -7.709 0.916 1.00 98.00 86 GLY A N 1
ATOM 712 C CA . GLY A 1 86 ? 5.318 -6.430 1.269 1.00 98.00 86 GLY A CA 1
ATOM 713 C C . GLY A 1 86 ? 3.815 -6.373 0.983 1.00 98.00 86 GLY A C 1
ATOM 714 O O . GLY A 1 86 ? 3.060 -5.933 1.845 1.00 98.00 86 GLY A O 1
ATOM 715 N N . THR A 1 87 ? 3.359 -6.875 -0.167 1.00 97.44 87 THR A N 1
ATOM 716 C CA . THR A 1 87 ? 1.932 -6.891 -0.536 1.00 97.44 87 THR A CA 1
ATOM 717 C C . THR A 1 87 ? 1.094 -7.784 0.371 1.00 97.44 87 THR A C 1
ATOM 719 O O . THR A 1 87 ? -0.068 -7.473 0.601 1.00 97.44 87 THR A O 1
ATOM 722 N N . LEU A 1 88 ? 1.672 -8.848 0.935 1.00 96.88 88 LEU A N 1
ATOM 723 C CA . LEU A 1 88 ? 0.981 -9.737 1.870 1.00 96.88 88 LEU A CA 1
ATOM 724 C C . LEU A 1 88 ? 0.926 -9.157 3.292 1.00 96.88 88 LEU A C 1
ATOM 726 O O . LEU A 1 88 ? -0.071 -9.316 3.991 1.00 96.88 88 LEU A O 1
ATOM 730 N N . PHE A 1 89 ? 1.979 -8.475 3.751 1.00 97.44 89 PHE A N 1
ATOM 731 C CA . PHE A 1 89 ? 2.072 -8.054 5.155 1.00 97.44 89 PHE A CA 1
ATOM 732 C C . PHE A 1 89 ? 1.693 -6.591 5.408 1.00 97.44 89 PHE A C 1
ATOM 734 O O . PHE A 1 89 ? 1.076 -6.290 6.432 1.00 97.44 89 PHE A O 1
ATOM 741 N N . ILE A 1 90 ? 2.022 -5.665 4.504 1.00 98.00 90 ILE A N 1
ATOM 742 C CA . ILE A 1 90 ? 1.798 -4.228 4.728 1.00 98.00 90 ILE A CA 1
ATOM 743 C C . ILE A 1 90 ? 0.302 -3.883 4.792 1.00 98.00 90 ILE A C 1
ATOM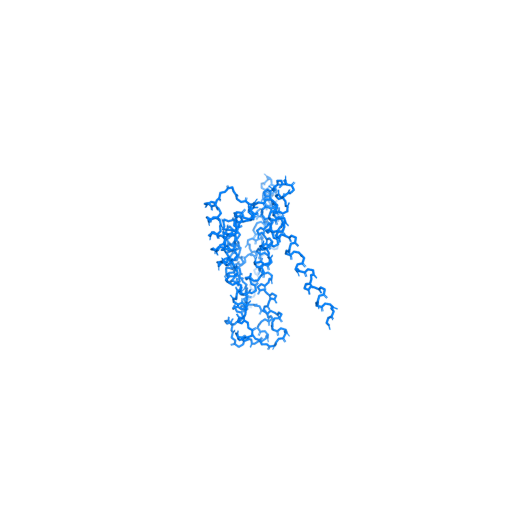 745 O O . ILE A 1 90 ? -0.092 -3.222 5.756 1.00 98.00 90 ILE A O 1
ATOM 749 N N . PRO A 1 91 ? -0.567 -4.344 3.869 1.00 97.56 91 PRO A N 1
ATOM 750 C CA . PRO A 1 91 ? -2.000 -4.064 3.962 1.00 97.56 91 PRO A CA 1
ATOM 751 C C . PRO A 1 91 ? -2.637 -4.621 5.238 1.00 97.56 91 PRO A C 1
ATOM 753 O O . PRO A 1 91 ? -3.504 -3.972 5.823 1.00 97.56 91 PRO A O 1
ATOM 756 N N . LEU A 1 92 ? -2.171 -5.782 5.718 1.00 96.12 92 LEU A N 1
ATOM 757 C CA . LEU A 1 92 ? -2.604 -6.343 7.002 1.00 96.12 92 LEU A CA 1
ATOM 758 C C . LEU A 1 92 ? -2.216 -5.428 8.166 1.00 96.12 92 LEU A C 1
ATOM 760 O O . LEU A 1 92 ? -3.055 -5.121 9.011 1.00 96.12 92 LEU A O 1
ATOM 764 N N . ALA A 1 93 ? -0.976 -4.938 8.196 1.00 96.88 93 ALA A N 1
ATOM 765 C CA . ALA A 1 93 ? -0.540 -3.996 9.223 1.00 96.88 93 ALA A CA 1
ATOM 766 C C . ALA A 1 93 ? -1.353 -2.687 9.177 1.00 96.88 93 ALA A C 1
ATOM 768 O O . ALA A 1 93 ? -1.795 -2.198 10.219 1.00 96.88 93 ALA A O 1
ATOM 769 N N . ILE A 1 94 ? -1.620 -2.158 7.976 1.00 97.19 94 ILE A N 1
ATOM 770 C CA . ILE A 1 94 ? -2.416 -0.937 7.781 1.00 97.19 94 ILE A CA 1
ATOM 771 C C . ILE A 1 94 ? -3.860 -1.143 8.248 1.00 97.19 94 ILE A C 1
ATOM 773 O O . ILE A 1 94 ? -4.375 -0.326 9.011 1.00 97.19 94 ILE A O 1
ATOM 777 N N . GLY A 1 95 ? -4.510 -2.237 7.846 1.00 95.06 95 GLY A N 1
ATOM 778 C CA . GLY A 1 95 ? -5.871 -2.540 8.291 1.00 95.06 95 GLY A CA 1
ATOM 779 C C . GLY A 1 95 ? -5.957 -2.806 9.800 1.00 95.06 95 GLY A C 1
ATOM 780 O O . GLY A 1 95 ? -6.947 -2.436 10.431 1.00 95.06 95 GLY A O 1
ATOM 781 N N . GLY A 1 96 ? -4.896 -3.339 10.414 1.00 94.06 96 GLY A N 1
ATOM 782 C CA . GLY A 1 96 ? -4.815 -3.557 11.861 1.00 94.06 96 GLY A CA 1
ATOM 783 C C . GLY A 1 96 ? -4.700 -2.260 12.669 1.00 94.06 96 GLY A C 1
ATOM 784 O O . GLY A 1 96 ? -5.133 -2.210 13.820 1.00 94.06 96 GLY A O 1
ATOM 785 N N . MET A 1 97 ? -4.177 -1.185 12.068 1.00 93.69 97 MET A N 1
ATOM 786 C CA . MET A 1 97 ? -4.130 0.145 12.688 1.00 93.69 97 MET A CA 1
ATOM 787 C C . MET A 1 97 ? -5.492 0.849 12.741 1.00 93.69 97 MET A C 1
ATOM 789 O O . MET A 1 97 ? -5.649 1.845 13.458 1.00 93.69 97 MET A O 1
ATOM 793 N N . THR A 1 98 ? -6.474 0.387 11.969 1.00 89.50 98 THR A N 1
ATOM 794 C CA . THR A 1 98 ? -7.797 1.010 11.899 1.00 89.50 98 THR A CA 1
ATOM 795 C C . THR A 1 98 ? -8.577 0.722 13.185 1.00 89.50 98 THR A C 1
ATOM 797 O O . THR A 1 98 ? -8.895 -0.422 13.510 1.00 89.50 98 THR A O 1
ATOM 800 N N . ASN A 1 99 ? -8.892 1.766 13.961 1.00 83.19 99 ASN A N 1
ATOM 801 C CA . ASN A 1 99 ? -9.572 1.601 15.246 1.00 83.19 99 ASN A CA 1
ATOM 802 C C . ASN A 1 99 ? -11.068 1.324 15.052 1.00 83.19 99 ASN A C 1
ATOM 804 O O . ASN A 1 99 ? -11.873 2.245 14.932 1.00 83.19 99 ASN A O 1
ATOM 808 N N . ILE A 1 100 ? -11.434 0.046 15.063 1.00 81.75 100 ILE A N 1
ATOM 809 C CA . ILE A 1 100 ? -12.827 -0.394 14.931 1.00 81.75 100 ILE A CA 1
ATOM 810 C C . ILE A 1 100 ? -13.584 -0.270 16.250 1.00 81.75 100 ILE A C 1
ATOM 812 O O . ILE A 1 100 ? -14.717 0.202 16.275 1.00 81.75 100 ILE A O 1
ATOM 816 N N . LYS A 1 101 ? -12.956 -0.678 17.359 1.00 79.12 101 LYS A N 1
ATOM 817 C CA . LYS A 1 101 ? -13.634 -0.807 18.657 1.00 79.12 101 LYS A CA 1
ATOM 818 C C . LYS A 1 101 ? -14.134 0.524 19.205 1.00 79.12 101 LYS A C 1
ATOM 820 O O . LYS A 1 101 ? -15.152 0.535 19.885 1.00 79.12 101 LYS A O 1
ATOM 825 N N . ASN A 1 102 ? -13.445 1.630 18.921 1.00 81.00 102 ASN A N 1
ATOM 826 C CA . ASN A 1 102 ? -13.816 2.955 19.426 1.00 81.00 102 ASN A CA 1
ATOM 827 C C . ASN A 1 102 ? -14.468 3.859 18.376 1.00 81.00 102 ASN A C 1
ATOM 829 O O . ASN A 1 102 ? -14.707 5.028 18.665 1.00 81.00 102 ASN A O 1
ATOM 833 N N . ASN A 1 103 ? -14.772 3.348 17.185 1.00 88.62 103 ASN A N 1
ATOM 834 C CA . ASN A 1 103 ? -15.456 4.129 16.166 1.00 88.62 103 ASN A CA 1
ATOM 835 C C . ASN A 1 103 ? -16.950 4.266 16.521 1.00 88.62 103 ASN A C 1
ATOM 837 O O . ASN A 1 103 ? -17.641 3.258 16.661 1.00 88.62 103 ASN A O 1
ATOM 841 N N . SER A 1 104 ? -17.438 5.500 16.696 1.00 89.50 104 SER A N 1
ATOM 842 C CA . SER A 1 104 ? -18.831 5.781 17.082 1.00 89.50 104 SER A CA 1
ATOM 843 C C . SER A 1 104 ? -19.833 5.246 16.064 1.00 89.50 104 SER A C 1
ATOM 845 O O . SER A 1 104 ? -20.779 4.565 16.449 1.00 89.50 104 SER A O 1
ATOM 847 N N . TYR A 1 105 ? -19.560 5.446 14.773 1.00 90.88 105 TYR A N 1
ATOM 848 C CA . TYR A 1 105 ? -20.419 4.973 13.692 1.00 90.88 105 TYR A CA 1
ATOM 849 C C . TYR A 1 105 ? -20.637 3.458 13.774 1.00 90.88 105 TYR A C 1
ATOM 851 O O . TYR A 1 105 ? -21.772 2.996 13.828 1.00 90.88 105 TYR A O 1
ATOM 859 N N . TRP A 1 106 ? -19.565 2.664 13.874 1.00 92.19 106 TRP A N 1
ATOM 860 C CA . TRP A 1 106 ? -19.695 1.201 13.932 1.00 92.19 106 TRP A CA 1
ATOM 861 C C . TRP A 1 106 ? -20.348 0.685 15.221 1.00 92.19 106 TRP A C 1
ATOM 863 O O . TRP A 1 106 ? -20.963 -0.382 15.194 1.00 92.19 106 TRP A O 1
ATOM 873 N N . LYS A 1 107 ? -20.253 1.434 16.329 1.00 90.81 107 LYS A N 1
ATOM 874 C CA . LYS A 1 107 ? -20.990 1.127 17.565 1.00 90.81 107 LYS A CA 1
ATOM 875 C C . LYS A 1 107 ? -22.493 1.320 17.383 1.00 90.81 107 LYS A C 1
ATOM 877 O O . LYS A 1 107 ? -23.259 0.460 17.800 1.00 90.81 107 LYS A O 1
ATOM 882 N N . GLU A 1 108 ? -22.905 2.407 16.734 1.00 92.56 108 GLU A N 1
ATOM 883 C CA . GLU A 1 108 ? -24.319 2.708 16.471 1.00 92.56 108 GLU A CA 1
ATOM 884 C C . GLU A 1 108 ? -24.973 1.671 15.547 1.00 92.56 108 GLU A C 1
ATOM 886 O O . GLU A 1 108 ? -26.139 1.330 15.727 1.00 92.56 108 GLU A O 1
ATOM 891 N N . GLN A 1 109 ? -24.214 1.115 14.596 1.00 90.06 109 GLN A N 1
ATOM 892 C CA . GLN A 1 109 ? -24.728 0.121 13.647 1.00 90.06 109 GLN A CA 1
ATOM 893 C C . GLN A 1 109 ? -24.934 -1.289 14.242 1.00 90.06 109 GLN A C 1
ATOM 895 O O . GLN A 1 109 ? -25.387 -2.178 13.524 1.00 90.06 109 GLN A O 1
ATOM 900 N N . ASN A 1 110 ? -24.608 -1.531 15.522 1.00 86.50 110 ASN A N 1
ATOM 901 C CA . ASN A 1 110 ? -24.794 -2.824 16.206 1.00 86.50 110 ASN A CA 1
ATOM 902 C C . ASN A 1 110 ? -24.308 -4.041 15.388 1.00 86.50 110 ASN A C 1
ATOM 904 O O . ASN A 1 110 ? -25.005 -5.052 15.256 1.00 86.50 110 ASN A O 1
ATOM 908 N N . ILE A 1 111 ? -23.103 -3.951 14.813 1.00 86.00 111 ILE A N 1
ATOM 909 C CA . ILE A 1 111 ? -22.561 -5.018 13.961 1.00 86.00 111 ILE A CA 1
ATOM 910 C C . ILE A 1 111 ? -22.462 -6.331 14.745 1.00 86.00 111 ILE A C 1
ATOM 912 O O . ILE A 1 111 ? -21.674 -6.459 15.681 1.00 86.00 111 ILE A O 1
ATOM 916 N N . GLN A 1 112 ? -23.216 -7.340 14.299 1.00 79.31 112 GLN A N 1
ATOM 917 C CA . GLN A 1 112 ? -23.330 -8.635 14.979 1.00 79.31 112 GLN A CA 1
ATOM 918 C C . GLN A 1 112 ? -21.997 -9.394 15.081 1.00 79.31 112 GLN A C 1
ATOM 920 O O . GLN A 1 112 ? -21.783 -10.154 16.022 1.00 79.31 112 GLN A O 1
ATOM 925 N N . LYS A 1 113 ? -21.103 -9.225 14.096 1.00 88.88 113 LYS A N 1
ATOM 926 C CA . LYS A 1 113 ? -19.839 -9.971 13.985 1.00 88.88 113 LYS A CA 1
ATOM 927 C C . LYS A 1 113 ? -18.660 -9.022 13.734 1.00 88.88 113 LYS A C 1
ATOM 929 O O . LYS A 1 113 ? -18.352 -8.740 12.575 1.00 88.88 113 LYS A O 1
ATOM 934 N N . PRO A 1 114 ? -17.948 -8.568 14.785 1.00 89.75 114 PRO A N 1
ATOM 935 C CA . PRO A 1 114 ? -16.800 -7.662 14.654 1.00 89.75 114 PRO A CA 1
ATOM 936 C C . PRO A 1 114 ? -15.688 -8.185 13.735 1.00 89.75 114 PRO A C 1
ATOM 938 O O . PRO A 1 114 ? -15.005 -7.400 13.083 1.00 89.75 114 PRO A O 1
ATOM 941 N N . ILE A 1 115 ? -15.534 -9.511 13.648 1.00 91.56 115 ILE A N 1
ATOM 942 C CA . ILE A 1 115 ? -14.560 -10.159 12.762 1.00 91.56 115 ILE A CA 1
ATOM 943 C C . ILE A 1 115 ? -14.828 -9.870 11.281 1.00 91.56 115 ILE A C 1
ATOM 945 O O . ILE A 1 115 ? -13.885 -9.657 10.526 1.00 91.56 115 ILE A O 1
ATOM 949 N N . ASN A 1 116 ? -16.097 -9.786 10.867 1.00 92.06 116 ASN A N 1
ATOM 950 C CA . ASN A 1 116 ? -16.445 -9.497 9.477 1.00 92.06 116 ASN A CA 1
ATOM 951 C C . ASN A 1 116 ? -16.006 -8.080 9.110 1.00 92.06 116 ASN A C 1
ATOM 953 O O . ASN A 1 116 ? -15.394 -7.876 8.069 1.00 92.06 116 ASN A O 1
ATOM 957 N N . LEU A 1 117 ? -16.262 -7.113 9.996 1.00 92.38 117 LEU A N 1
ATOM 958 C CA . LEU A 1 117 ? -15.805 -5.739 9.809 1.00 92.38 117 LEU A CA 1
ATOM 959 C C . LEU A 1 117 ? -14.273 -5.670 9.711 1.00 92.38 117 LEU A C 1
ATOM 961 O O . LEU A 1 117 ? -13.758 -5.000 8.823 1.00 92.38 117 LEU A O 1
ATOM 965 N N . TRP A 1 118 ? -13.555 -6.406 10.566 1.00 92.19 118 TRP A N 1
ATOM 966 C CA . TRP A 1 118 ? -12.091 -6.531 10.508 1.00 92.19 118 TRP A CA 1
ATOM 967 C C . TRP A 1 118 ? -11.607 -7.039 9.143 1.00 92.19 118 TRP A C 1
ATOM 969 O O . TRP A 1 118 ? -10.740 -6.427 8.522 1.00 92.19 118 TRP A O 1
ATOM 979 N N . LEU A 1 119 ? -12.213 -8.118 8.642 1.00 92.50 119 LEU A N 1
ATOM 980 C CA . LEU A 1 119 ? -11.870 -8.702 7.344 1.00 92.50 119 LEU A CA 1
ATOM 981 C C . LEU A 1 119 ? -12.136 -7.728 6.190 1.00 92.50 119 LEU A C 1
ATOM 983 O O . LEU A 1 119 ? -11.288 -7.581 5.314 1.00 92.50 119 LEU A O 1
ATOM 987 N N . TYR A 1 120 ? -13.249 -6.993 6.227 1.00 93.00 120 TYR A N 1
ATOM 988 C CA . TYR A 1 120 ? -13.538 -5.960 5.231 1.00 93.00 120 TYR A CA 1
ATOM 989 C C . TYR A 1 120 ? -12.582 -4.764 5.299 1.00 93.00 120 TYR A C 1
ATOM 991 O O . TYR A 1 120 ? -12.266 -4.186 4.259 1.00 93.00 120 TYR A O 1
ATOM 999 N N . MET A 1 121 ? -12.081 -4.402 6.484 1.00 94.25 121 MET A N 1
ATOM 1000 C CA . MET A 1 121 ? -11.036 -3.380 6.606 1.00 94.25 121 MET A CA 1
ATOM 1001 C C . MET A 1 121 ? -9.717 -3.845 6.003 1.00 94.25 121 MET A C 1
ATOM 1003 O O . MET A 1 121 ? -9.089 -3.082 5.271 1.00 94.25 121 MET A O 1
ATOM 1007 N N . PHE A 1 122 ? -9.316 -5.095 6.245 1.00 94.69 122 PHE A N 1
ATOM 1008 C CA . PHE A 1 122 ? -8.142 -5.664 5.585 1.00 94.69 122 PHE A CA 1
ATOM 1009 C C . PHE A 1 122 ? -8.302 -5.682 4.080 1.00 94.69 122 PHE A C 1
ATOM 1011 O O . PHE A 1 122 ? -7.435 -5.191 3.368 1.00 94.69 122 PHE A O 1
ATOM 1018 N N . GLN A 1 123 ? -9.432 -6.174 3.594 1.00 93.88 123 GLN A N 1
ATOM 1019 C CA . GLN A 1 123 ? -9.737 -6.183 2.175 1.00 93.88 123 GLN A CA 1
ATOM 1020 C C . GLN A 1 123 ? -9.676 -4.772 1.574 1.00 93.88 123 GLN A C 1
ATOM 1022 O O . GLN A 1 123 ? -9.063 -4.573 0.528 1.00 93.88 123 GLN A O 1
ATOM 1027 N N . GLY A 1 124 ? -10.248 -3.778 2.258 1.00 95.44 124 GLY A N 1
ATOM 1028 C CA . GLY A 1 124 ? -10.136 -2.380 1.862 1.00 95.44 124 GLY A CA 1
ATOM 1029 C C . GLY A 1 124 ? -8.689 -1.897 1.818 1.00 95.44 124 GLY A C 1
ATOM 1030 O O . GLY A 1 124 ? -8.301 -1.241 0.853 1.00 95.44 124 GLY A O 1
ATOM 1031 N N . ALA A 1 125 ? -7.871 -2.271 2.804 1.00 97.12 125 ALA A N 1
ATOM 1032 C CA . ALA A 1 125 ? -6.445 -1.972 2.806 1.00 97.12 125 ALA A CA 1
ATOM 1033 C C . ALA A 1 125 ? -5.734 -2.599 1.599 1.00 97.12 125 ALA A C 1
ATOM 1035 O O . ALA A 1 125 ? -5.016 -1.893 0.903 1.00 97.12 125 ALA A O 1
ATOM 1036 N N . TYR A 1 126 ? -5.982 -3.876 1.294 1.00 96.81 126 TYR A N 1
ATOM 1037 C CA . TYR A 1 126 ? -5.413 -4.553 0.122 1.00 96.81 126 TYR A CA 1
ATOM 1038 C C . TYR A 1 126 ? -5.792 -3.856 -1.187 1.00 96.81 126 TYR A C 1
ATOM 1040 O O . TYR A 1 126 ? -4.916 -3.553 -1.997 1.00 96.81 126 TYR A O 1
ATOM 1048 N N . VAL A 1 127 ? -7.078 -3.544 -1.379 1.00 95.88 127 VAL A N 1
ATOM 1049 C CA . VAL A 1 127 ? -7.558 -2.823 -2.569 1.00 95.88 127 VAL A CA 1
ATOM 1050 C C . VAL A 1 127 ? -6.835 -1.483 -2.707 1.00 95.88 127 VAL A C 1
ATOM 1052 O O . VAL A 1 127 ? -6.247 -1.203 -3.751 1.00 95.88 127 VAL A O 1
ATOM 1055 N N . GLY A 1 128 ? -6.829 -0.671 -1.647 1.00 97.06 128 GLY A N 1
ATOM 1056 C CA . GLY A 1 128 ? -6.184 0.640 -1.673 1.00 97.06 128 GLY A CA 1
ATOM 1057 C C . GLY A 1 128 ? -4.670 0.562 -1.860 1.00 97.06 128 GLY A C 1
ATOM 1058 O O . GLY A 1 128 ? -4.100 1.381 -2.575 1.00 97.06 128 GLY A O 1
ATOM 1059 N N . PHE A 1 129 ? -4.021 -0.440 -1.270 1.00 98.00 129 PHE A N 1
ATOM 1060 C CA . PHE A 1 129 ? -2.594 -0.678 -1.435 1.00 98.00 129 PHE A CA 1
ATOM 1061 C C . PHE A 1 129 ? -2.245 -0.978 -2.894 1.00 98.00 129 PHE A C 1
ATOM 1063 O O . PHE A 1 129 ? -1.354 -0.334 -3.441 1.00 98.00 129 PHE A O 1
ATOM 1070 N N . HIS A 1 130 ? -2.966 -1.895 -3.547 1.00 97.44 130 HIS A N 1
ATOM 1071 C CA . HIS A 1 130 ? -2.725 -2.221 -4.954 1.00 97.44 130 HIS A CA 1
ATOM 1072 C C . HIS A 1 130 ? -3.028 -1.043 -5.881 1.00 97.44 130 HIS A C 1
ATOM 1074 O O . HIS A 1 130 ? -2.224 -0.749 -6.760 1.00 97.44 130 HIS A O 1
ATOM 1080 N N . VAL A 1 131 ? -4.129 -0.320 -5.654 1.00 96.56 131 VAL A N 1
ATOM 1081 C CA . VAL A 1 131 ? -4.458 0.900 -6.413 1.00 96.56 131 VAL A CA 1
ATOM 1082 C C . VAL A 1 131 ? -3.345 1.941 -6.274 1.00 96.56 131 VAL A C 1
ATOM 1084 O O . VAL A 1 131 ? -2.850 2.456 -7.276 1.00 96.56 131 VAL A O 1
ATOM 1087 N N . GLY A 1 132 ? -2.914 2.220 -5.040 1.00 97.94 132 GLY A N 1
ATOM 1088 C CA . GLY A 1 132 ? -1.833 3.161 -4.767 1.00 97.94 132 GLY A CA 1
ATOM 1089 C C . GLY A 1 132 ? -0.507 2.721 -5.386 1.00 97.94 132 GLY A C 1
ATOM 1090 O O . GLY A 1 132 ? 0.197 3.538 -5.981 1.00 97.94 132 GLY A O 1
ATOM 1091 N N . TYR A 1 133 ? -0.187 1.427 -5.284 1.00 97.94 133 TYR A N 1
ATOM 1092 C CA . TYR A 1 133 ? 1.021 0.839 -5.852 1.00 97.94 133 TYR A CA 1
ATOM 1093 C C . TYR A 1 133 ? 1.034 0.959 -7.372 1.00 97.94 133 TYR A C 1
ATOM 1095 O O . TYR A 1 133 ? 1.992 1.500 -7.912 1.00 97.94 133 TYR A O 1
ATOM 1103 N N . PHE A 1 134 ? -0.021 0.518 -8.064 1.00 96.00 134 PHE A N 1
ATOM 1104 C CA . PHE A 1 134 ? -0.079 0.581 -9.525 1.00 96.00 134 PHE A CA 1
ATOM 1105 C C . PHE A 1 134 ? -0.012 2.016 -10.031 1.00 96.00 134 PHE A C 1
ATOM 1107 O O . PHE A 1 134 ? 0.720 2.286 -10.978 1.00 96.00 134 PHE A O 1
ATOM 1114 N N . PHE A 1 135 ? -0.697 2.951 -9.370 1.00 96.19 135 PHE A N 1
ATOM 1115 C CA . PHE A 1 135 ? -0.598 4.366 -9.715 1.00 96.19 135 PHE A CA 1
ATOM 1116 C C . PHE A 1 135 ? 0.852 4.872 -9.635 1.00 96.19 135 PHE A C 1
ATOM 1118 O O . PHE A 1 135 ? 1.363 5.451 -10.594 1.00 96.19 135 PHE A O 1
ATOM 1125 N N . MET A 1 136 ? 1.545 4.603 -8.522 1.00 97.25 136 MET A N 1
ATOM 1126 C CA . MET A 1 136 ? 2.941 5.021 -8.339 1.00 97.25 136 MET A CA 1
ATOM 1127 C C . MET A 1 136 ? 3.921 4.263 -9.234 1.00 97.25 136 MET A C 1
ATOM 1129 O O . MET A 1 136 ? 4.940 4.824 -9.642 1.00 97.25 136 MET A O 1
ATOM 1133 N N . PHE A 1 137 ? 3.607 3.016 -9.568 1.00 95.38 137 PHE A N 1
ATOM 1134 C CA . PHE A 1 137 ? 4.355 2.206 -10.514 1.00 95.38 137 PHE A CA 1
ATOM 1135 C C . PHE A 1 137 ? 4.296 2.821 -11.915 1.00 95.38 137 PHE A C 1
ATOM 1137 O O . PHE A 1 137 ? 5.341 3.156 -12.465 1.00 95.38 137 PHE A O 1
ATOM 1144 N N . PHE A 1 138 ? 3.097 3.081 -12.449 1.00 91.50 138 PHE A N 1
ATOM 1145 C CA . PHE A 1 138 ? 2.931 3.740 -13.749 1.00 91.50 138 PHE A CA 1
ATOM 1146 C C . PHE A 1 138 ? 3.582 5.123 -13.788 1.00 91.50 138 PHE A C 1
ATOM 1148 O O . PHE A 1 138 ? 4.275 5.447 -14.751 1.00 91.50 138 PHE A O 1
ATOM 1155 N N . LEU A 1 139 ? 3.420 5.921 -12.729 1.00 93.38 139 LEU A N 1
ATOM 1156 C CA . LEU A 1 139 ? 4.065 7.228 -12.637 1.00 93.38 139 LEU A CA 1
ATOM 1157 C C . LEU A 1 139 ? 5.595 7.108 -12.670 1.00 93.38 139 LEU A C 1
ATOM 1159 O O . LEU A 1 139 ? 6.251 7.855 -13.392 1.00 93.38 139 LEU A O 1
ATOM 1163 N N . THR A 1 140 ? 6.166 6.152 -11.931 1.00 93.50 140 THR A N 1
ATOM 1164 C CA . THR A 1 140 ? 7.620 5.927 -11.929 1.00 93.50 140 THR A CA 1
ATOM 1165 C C . THR A 1 140 ? 8.105 5.430 -13.289 1.00 93.50 140 THR A C 1
ATOM 1167 O O . THR A 1 140 ? 9.114 5.933 -13.775 1.00 93.50 140 THR A O 1
ATOM 1170 N N . LEU A 1 141 ? 7.361 4.539 -13.955 1.00 90.06 141 LEU A N 1
ATOM 1171 C CA . LEU A 1 141 ? 7.671 4.125 -15.325 1.00 90.06 141 LEU A CA 1
ATOM 1172 C C . LEU A 1 141 ? 7.716 5.314 -16.283 1.00 90.06 141 LEU A C 1
ATOM 1174 O O . LEU A 1 141 ? 8.667 5.430 -17.051 1.00 90.06 141 LEU A O 1
ATOM 1178 N N . MET A 1 142 ? 6.728 6.212 -16.231 1.00 87.38 142 MET A N 1
ATOM 1179 C CA . MET A 1 142 ? 6.720 7.407 -17.079 1.00 87.38 142 MET A CA 1
ATOM 1180 C C . MET A 1 142 ? 7.948 8.283 -16.821 1.00 87.38 142 MET A C 1
ATOM 1182 O O . MET A 1 142 ? 8.619 8.673 -17.773 1.00 87.38 142 MET A O 1
ATOM 1186 N N . LEU A 1 143 ? 8.284 8.555 -15.555 1.00 90.75 143 LEU A N 1
ATOM 1187 C CA . LEU A 1 143 ? 9.477 9.337 -15.208 1.00 90.75 143 LEU A CA 1
ATOM 1188 C C . LEU A 1 143 ? 10.756 8.708 -15.772 1.00 90.75 143 LEU A C 1
ATOM 1190 O O . LEU A 1 143 ? 11.578 9.421 -16.347 1.00 90.75 143 LEU A O 1
ATOM 1194 N N . THR A 1 144 ? 10.887 7.383 -15.674 1.00 88.81 144 THR A N 1
ATOM 1195 C CA . THR A 1 144 ? 12.023 6.649 -16.239 1.00 88.81 144 THR A CA 1
ATOM 1196 C C . THR A 1 144 ? 12.074 6.764 -17.764 1.00 88.81 144 THR A C 1
ATOM 1198 O O . THR A 1 144 ? 13.144 7.010 -18.314 1.00 88.81 144 THR A O 1
ATOM 1201 N N . GLN A 1 145 ? 10.934 6.667 -18.458 1.00 85.25 145 GLN A N 1
ATOM 1202 C CA . GLN A 1 145 ? 10.866 6.818 -19.921 1.00 85.25 145 GLN A CA 1
ATOM 1203 C C . GLN A 1 145 ? 11.251 8.229 -20.392 1.00 85.25 145 GLN A C 1
ATOM 1205 O O . GLN A 1 145 ? 11.869 8.383 -21.441 1.00 85.25 145 GLN A O 1
ATOM 1210 N N . PHE A 1 146 ? 10.949 9.262 -19.601 1.00 87.75 146 PHE A N 1
ATOM 1211 C CA . PHE A 1 146 ? 11.375 10.642 -19.870 1.00 87.75 146 PHE A CA 1
ATOM 1212 C C . PHE A 1 146 ? 12.776 10.973 -19.328 1.00 87.75 146 PHE A C 1
ATOM 1214 O O . PHE A 1 146 ? 13.195 12.128 -19.390 1.00 87.75 146 PHE A O 1
ATOM 1221 N N . ASN A 1 147 ? 13.504 9.978 -18.807 1.00 90.94 147 ASN A N 1
ATOM 1222 C CA . ASN A 1 147 ? 14.834 10.125 -18.213 1.00 90.94 147 ASN A CA 1
ATOM 1223 C C . ASN A 1 147 ? 14.890 11.190 -17.095 1.00 90.94 147 ASN A C 1
ATOM 1225 O O . ASN A 1 147 ? 15.876 11.915 -16.938 1.00 90.94 147 ASN A O 1
ATOM 1229 N N . LEU A 1 148 ? 13.803 11.312 -16.326 1.00 92.62 148 LEU A N 1
ATOM 1230 C CA . LEU A 1 148 ? 13.694 12.244 -15.208 1.00 92.62 148 LEU A CA 1
ATOM 1231 C C . LEU A 1 148 ? 14.242 11.589 -13.941 1.00 92.62 148 LEU A C 1
ATOM 1233 O O . LEU A 1 148 ? 13.735 10.566 -13.478 1.00 92.62 148 LEU A O 1
ATOM 1237 N N . GLN A 1 149 ? 15.271 12.198 -13.352 1.00 91.62 149 GLN A N 1
ATOM 1238 C CA . GLN A 1 149 ? 15.816 11.731 -12.081 1.00 91.62 149 GLN A CA 1
ATOM 1239 C C . GLN A 1 149 ? 14.816 11.975 -10.949 1.00 91.62 149 GLN A C 1
ATOM 1241 O O . GLN A 1 149 ? 14.316 13.085 -10.758 1.00 91.62 149 GLN A O 1
ATOM 1246 N N . SER A 1 150 ? 14.544 10.927 -10.177 1.00 90.88 150 SER A N 1
ATOM 1247 C CA . SER A 1 150 ? 13.675 11.014 -9.011 1.00 90.88 150 SER A CA 1
ATOM 1248 C C . SER A 1 150 ? 14.419 11.630 -7.826 1.00 90.88 150 SER A C 1
ATOM 1250 O O . SER A 1 150 ? 15.481 11.155 -7.422 1.00 90.88 150 SER A O 1
ATOM 1252 N N . ALA A 1 151 ? 13.857 12.691 -7.250 1.00 94.44 151 ALA A N 1
ATOM 1253 C CA . ALA A 1 151 ? 14.376 13.282 -6.025 1.00 94.44 151 ALA A CA 1
ATOM 1254 C C . ALA A 1 151 ? 14.026 12.416 -4.799 1.00 94.44 151 ALA A C 1
ATOM 1256 O O . ALA A 1 151 ? 12.962 11.805 -4.740 1.00 94.44 151 ALA A O 1
ATOM 1257 N N . VAL A 1 152 ? 14.869 12.429 -3.760 1.00 94.38 152 VAL A N 1
ATOM 1258 C CA . VAL A 1 152 ? 14.659 11.620 -2.537 1.00 94.38 152 VAL A CA 1
ATOM 1259 C C . VAL A 1 152 ? 13.298 11.886 -1.877 1.00 94.38 152 VAL A C 1
ATOM 1261 O O . VAL A 1 152 ? 12.628 10.957 -1.431 1.00 94.38 152 VAL A O 1
ATOM 1264 N N . TRP A 1 153 ? 12.846 13.143 -1.844 1.00 95.62 153 TRP A N 1
ATOM 1265 C CA . TRP A 1 153 ? 11.533 13.491 -1.286 1.00 95.62 153 TRP A CA 1
ATOM 1266 C C . TRP A 1 153 ? 10.375 12.892 -2.098 1.00 95.62 153 TRP A C 1
ATOM 1268 O O . TRP A 1 153 ? 9.329 12.576 -1.535 1.00 95.62 153 TRP A O 1
ATOM 1278 N N . PHE A 1 154 ? 10.561 12.688 -3.405 1.00 94.94 154 PHE A N 1
ATOM 1279 C CA . PHE A 1 154 ? 9.554 12.074 -4.261 1.00 94.94 154 PHE A CA 1
ATOM 1280 C C . PHE A 1 154 ? 9.395 10.582 -3.947 1.00 94.94 154 PHE A C 1
ATOM 1282 O O . PHE A 1 154 ? 8.270 10.094 -3.876 1.00 94.94 154 PHE A O 1
ATOM 1289 N N . GLU A 1 155 ? 10.485 9.869 -3.639 1.00 95.00 155 GLU A N 1
ATOM 1290 C CA . GLU A 1 155 ? 10.417 8.483 -3.145 1.00 95.00 155 GLU A CA 1
ATOM 1291 C C . GLU A 1 155 ? 9.590 8.371 -1.853 1.00 95.00 155 GLU A C 1
ATOM 1293 O O . GLU A 1 155 ? 8.770 7.461 -1.709 1.00 95.00 155 GLU A O 1
ATOM 1298 N N . MET A 1 156 ? 9.734 9.337 -0.935 1.00 96.69 156 MET A N 1
ATOM 1299 C CA . MET A 1 156 ? 8.915 9.393 0.282 1.00 96.69 156 MET A CA 1
ATOM 1300 C C . MET A 1 156 ? 7.432 9.599 -0.043 1.00 96.69 156 MET A C 1
ATOM 1302 O O . MET A 1 156 ? 6.577 8.964 0.576 1.00 96.69 156 MET A O 1
ATOM 1306 N N . ILE A 1 157 ? 7.115 10.439 -1.034 1.00 96.88 157 ILE A N 1
ATOM 1307 C CA . ILE A 1 157 ? 5.734 10.656 -1.482 1.00 96.88 157 ILE A CA 1
ATOM 1308 C C . ILE A 1 157 ? 5.126 9.382 -2.059 1.00 96.88 157 ILE A C 1
ATOM 1310 O O . ILE A 1 157 ? 3.979 9.089 -1.726 1.00 96.88 157 ILE A O 1
ATOM 1314 N N . LYS A 1 158 ? 5.861 8.599 -2.863 1.00 96.81 158 LYS A N 1
ATOM 1315 C CA . LYS A 1 158 ? 5.348 7.322 -3.397 1.00 96.81 158 LYS A CA 1
ATOM 1316 C C . LYS A 1 158 ? 4.869 6.412 -2.268 1.00 96.81 158 LYS A C 1
ATOM 1318 O O . LYS A 1 158 ? 3.759 5.886 -2.312 1.00 96.81 158 LYS A O 1
ATOM 1323 N N . ILE A 1 159 ? 5.688 6.274 -1.226 1.00 97.69 159 ILE A N 1
ATOM 1324 C CA . ILE A 1 159 ? 5.390 5.427 -0.067 1.00 97.69 159 ILE A CA 1
ATOM 1325 C C . ILE A 1 159 ? 4.212 5.979 0.730 1.00 97.69 159 ILE A C 1
ATOM 1327 O O . ILE A 1 159 ? 3.273 5.238 1.026 1.00 97.69 159 ILE A O 1
ATOM 1331 N N . LEU A 1 160 ? 4.235 7.276 1.055 1.00 97.94 160 LEU A N 1
ATOM 1332 C CA . LEU A 1 160 ? 3.137 7.917 1.778 1.00 97.94 160 LEU A CA 1
ATOM 1333 C C . LEU A 1 160 ? 1.822 7.770 1.020 1.00 97.94 160 LEU A C 1
ATOM 1335 O O . LEU A 1 160 ? 0.812 7.448 1.634 1.00 97.94 160 LEU A O 1
ATOM 1339 N N . PHE A 1 161 ? 1.832 7.948 -0.299 1.00 98.31 161 PHE A N 1
ATOM 1340 C CA . PHE A 1 161 ? 0.644 7.800 -1.127 1.00 98.31 161 PHE A CA 1
ATOM 1341 C C . PHE A 1 161 ? 0.072 6.384 -1.055 1.00 98.31 161 PHE A C 1
ATOM 1343 O O . PHE A 1 161 ? -1.113 6.232 -0.769 1.00 98.31 161 PHE A O 1
ATOM 1350 N N . ILE A 1 162 ? 0.905 5.352 -1.228 1.00 98.38 162 ILE A N 1
ATOM 1351 C CA . ILE A 1 162 ? 0.477 3.947 -1.114 1.00 98.38 162 ILE A CA 1
ATOM 1352 C C . ILE A 1 162 ? -0.163 3.688 0.259 1.00 98.38 162 ILE A C 1
ATOM 1354 O O . ILE A 1 162 ? -1.264 3.138 0.338 1.00 98.38 162 ILE A O 1
ATOM 1358 N N . ILE A 1 163 ? 0.484 4.135 1.341 1.00 98.31 163 ILE A N 1
ATOM 1359 C CA . ILE A 1 163 ? -0.010 3.939 2.712 1.00 98.31 163 ILE A CA 1
ATOM 1360 C C . ILE A 1 163 ? -1.317 4.707 2.949 1.00 98.31 163 ILE A C 1
ATOM 1362 O O . ILE A 1 163 ? -2.255 4.152 3.522 1.00 98.31 163 ILE A O 1
ATOM 1366 N N . ILE A 1 164 ? -1.409 5.964 2.503 1.00 97.88 164 ILE A N 1
ATOM 1367 C CA . ILE A 1 164 ? -2.597 6.811 2.681 1.00 97.88 164 ILE A CA 1
ATOM 1368 C C . ILE A 1 164 ? -3.789 6.232 1.917 1.00 97.88 164 ILE A C 1
ATOM 1370 O O . ILE A 1 164 ? -4.866 6.108 2.499 1.00 97.88 164 ILE A O 1
ATOM 1374 N N . VAL A 1 165 ? -3.611 5.834 0.653 1.00 98.25 165 VAL A N 1
ATOM 1375 C CA . VAL A 1 165 ? -4.688 5.243 -0.160 1.00 98.25 165 VAL A CA 1
ATOM 1376 C C . VAL A 1 165 ? -5.141 3.907 0.432 1.00 98.25 165 VAL A C 1
ATOM 1378 O O . VAL A 1 165 ? -6.346 3.664 0.545 1.00 98.25 165 VAL A O 1
ATOM 1381 N N . SER A 1 166 ? -4.204 3.072 0.890 1.00 98.12 166 SER A N 1
ATOM 1382 C CA . SER A 1 166 ? -4.503 1.835 1.621 1.00 98.12 166 SER A CA 1
ATOM 1383 C C . SER A 1 166 ? -5.305 2.109 2.899 1.00 98.12 166 SER A C 1
ATOM 1385 O O . SER A 1 166 ? -6.340 1.486 3.124 1.00 98.12 166 SER A O 1
ATOM 1387 N N . TYR A 1 167 ? -4.871 3.057 3.732 1.00 97.50 167 TYR A N 1
ATOM 1388 C CA . TYR A 1 167 ? -5.533 3.38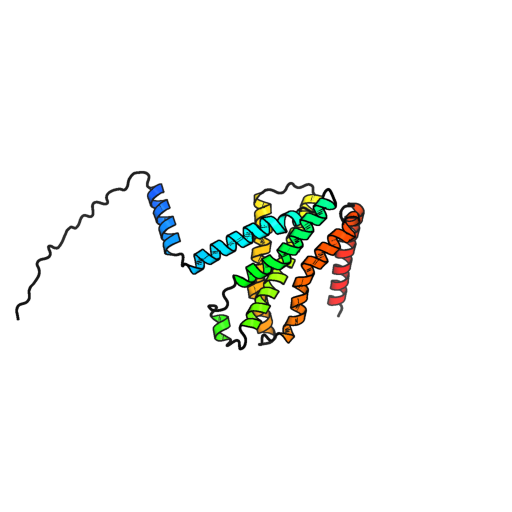5 4.998 1.00 97.50 167 TYR A CA 1
ATOM 1389 C C . TYR A 1 167 ? -6.917 4.028 4.801 1.00 97.50 167 TYR A C 1
ATOM 1391 O O . TYR A 1 167 ? -7.853 3.746 5.554 1.00 97.50 167 TYR A O 1
ATOM 1399 N N . ALA A 1 168 ? -7.074 4.875 3.781 1.00 96.88 168 ALA A N 1
ATOM 1400 C CA . ALA A 1 168 ? -8.365 5.446 3.409 1.00 96.88 168 ALA A CA 1
ATOM 1401 C C . ALA A 1 168 ? -9.328 4.352 2.925 1.00 96.88 168 ALA A C 1
ATOM 1403 O O . ALA A 1 168 ? -10.470 4.280 3.378 1.00 96.88 168 ALA A O 1
ATOM 1404 N N . SER A 1 169 ? -8.851 3.447 2.070 1.00 96.62 169 SER A N 1
ATOM 1405 C CA . SER A 1 169 ? -9.658 2.348 1.531 1.00 96.62 169 SER A CA 1
ATOM 1406 C C . SER A 1 169 ? -10.071 1.345 2.609 1.00 96.62 169 SER A C 1
ATOM 1408 O O . SER A 1 169 ? -11.208 0.876 2.591 1.00 96.62 169 SER A O 1
ATOM 1410 N N . ALA A 1 170 ? -9.214 1.090 3.605 1.00 96.12 170 ALA A N 1
ATOM 1411 C CA . ALA A 1 170 ? -9.551 0.277 4.776 1.00 96.12 170 ALA A CA 1
ATOM 1412 C C . ALA A 1 170 ? -10.789 0.799 5.528 1.00 96.12 170 ALA A C 1
ATOM 1414 O O . ALA A 1 170 ? -11.543 0.015 6.096 1.00 96.12 170 ALA A O 1
ATOM 1415 N N . GLN A 1 171 ? -11.038 2.111 5.507 1.00 94.56 171 GLN A N 1
ATOM 1416 C CA . GLN A 1 171 ? -12.222 2.719 6.123 1.00 94.56 171 GLN A CA 1
ATOM 1417 C C . GLN A 1 171 ? -13.404 2.823 5.155 1.00 94.56 171 GLN A C 1
ATOM 1419 O O . GLN A 1 171 ? -14.544 2.570 5.544 1.00 94.56 171 GLN A O 1
ATOM 1424 N N . LEU A 1 172 ? -13.143 3.198 3.901 1.00 94.06 172 LEU A N 1
ATOM 1425 C CA . LEU A 1 172 ? -14.186 3.468 2.910 1.00 94.06 172 LEU A CA 1
ATOM 1426 C C . LEU A 1 172 ? -14.865 2.198 2.398 1.00 94.06 172 LEU A C 1
ATOM 1428 O O . LEU A 1 172 ? -16.080 2.193 2.224 1.00 94.06 172 LEU A O 1
ATOM 1432 N N . VAL A 1 173 ? -14.117 1.118 2.169 1.00 93.31 173 VAL A N 1
ATOM 1433 C CA . VAL A 1 173 ? -14.671 -0.137 1.634 1.00 93.31 173 VAL A CA 1
ATOM 1434 C C . VAL A 1 173 ? -15.747 -0.744 2.542 1.00 93.31 173 VAL A C 1
ATOM 1436 O O . VAL A 1 173 ? -16.859 -0.940 2.050 1.00 93.31 173 VAL A O 1
ATOM 1439 N N . PRO A 1 174 ? -15.514 -1.000 3.847 1.00 92.12 174 PRO A N 1
ATOM 1440 C CA . PRO A 1 174 ? -16.571 -1.524 4.713 1.00 92.12 174 PRO A CA 1
ATOM 1441 C C . PRO A 1 174 ? -17.753 -0.559 4.838 1.00 92.12 174 PRO A C 1
ATOM 1443 O O . PRO A 1 174 ? -18.895 -1.008 4.866 1.00 92.12 174 PRO A O 1
ATOM 1446 N N . TYR A 1 175 ? -17.501 0.755 4.882 1.00 92.38 175 TYR A N 1
ATOM 1447 C CA . TYR A 1 175 ? -18.559 1.765 4.930 1.00 92.38 175 TYR A CA 1
ATOM 1448 C C . TYR A 1 175 ? -19.456 1.703 3.687 1.00 92.38 175 TYR A C 1
ATOM 1450 O O . TYR A 1 175 ? -20.679 1.654 3.802 1.00 92.38 175 TYR A O 1
ATOM 1458 N N . ASN A 1 176 ? -18.857 1.637 2.498 1.00 91.50 176 ASN A N 1
ATOM 1459 C CA . ASN A 1 176 ? -19.587 1.559 1.237 1.00 91.50 176 ASN A CA 1
ATOM 1460 C C . ASN A 1 176 ? -20.355 0.239 1.099 1.00 91.50 176 ASN A C 1
ATOM 1462 O O . ASN A 1 176 ? -21.500 0.252 0.652 1.00 91.50 176 ASN A O 1
ATOM 1466 N N . LEU A 1 177 ? -19.767 -0.884 1.523 1.00 90.31 177 LEU A N 1
ATOM 1467 C CA . LEU A 1 177 ? -20.447 -2.182 1.529 1.00 90.31 177 LEU A CA 1
ATOM 1468 C C . LEU A 1 177 ? -21.630 -2.196 2.498 1.00 90.31 177 LEU A C 1
ATOM 1470 O O . LEU A 1 177 ? -22.717 -2.636 2.127 1.00 90.31 177 LEU A O 1
ATOM 1474 N N . TRP A 1 178 ? -21.459 -1.648 3.703 1.00 91.94 178 TRP A N 1
ATOM 1475 C CA . TRP A 1 178 ? -22.567 -1.487 4.641 1.00 91.94 178 TRP A CA 1
ATOM 1476 C C . TRP A 1 178 ? -23.661 -0.592 4.063 1.00 91.94 178 TRP A C 1
ATOM 1478 O O . TRP A 1 178 ? -24.829 -0.957 4.101 1.00 91.94 178 TRP A O 1
ATOM 1488 N N . ARG A 1 179 ? -23.308 0.548 3.459 1.00 91.06 179 ARG A N 1
ATOM 1489 C CA . ARG A 1 179 ? -24.290 1.441 2.833 1.00 91.06 179 ARG A CA 1
ATOM 1490 C C . ARG A 1 179 ? -25.074 0.741 1.718 1.00 91.06 179 ARG A C 1
ATOM 1492 O O . ARG A 1 179 ? -26.278 0.966 1.609 1.00 91.06 179 ARG A O 1
ATOM 1499 N N . ALA A 1 180 ? -24.408 -0.092 0.919 1.00 90.19 180 ALA A N 1
ATOM 1500 C CA . ALA A 1 180 ? -25.016 -0.805 -0.200 1.00 90.19 180 ALA A CA 1
ATOM 1501 C C . ALA A 1 180 ? -25.930 -1.959 0.244 1.00 90.19 180 ALA A C 1
ATOM 1503 O O . ALA A 1 180 ? -27.020 -2.112 -0.301 1.00 90.19 180 ALA A O 1
ATOM 1504 N N . TYR A 1 181 ? -25.506 -2.756 1.228 1.00 90.44 181 TYR A N 1
ATOM 1505 C CA . TYR A 1 181 ? -26.186 -4.008 1.587 1.00 90.44 181 TYR A CA 1
ATOM 1506 C C . TYR A 1 181 ? -26.892 -3.981 2.948 1.00 90.44 181 TYR A C 1
ATOM 1508 O O . TYR A 1 181 ? -27.620 -4.918 3.269 1.00 90.44 181 TYR A O 1
ATOM 1516 N N . GLN A 1 182 ? -26.667 -2.944 3.762 1.00 91.00 182 GLN A N 1
ATOM 1517 C CA . GLN A 1 182 ? -27.121 -2.820 5.160 1.00 91.00 182 GLN A CA 1
ATOM 1518 C C . GLN A 1 182 ? -26.716 -4.013 6.044 1.00 91.00 182 GLN A C 1
ATOM 1520 O O . GLN A 1 182 ? -27.320 -4.291 7.078 1.00 91.00 182 GLN A O 1
ATOM 1525 N N . ARG A 1 183 ? -25.688 -4.753 5.616 1.00 90.62 183 ARG A N 1
ATOM 1526 C CA . ARG A 1 183 ? -25.119 -5.908 6.307 1.00 90.62 183 ARG A CA 1
ATOM 1527 C C . ARG A 1 183 ? -23.662 -6.091 5.900 1.00 90.62 183 ARG A C 1
ATOM 1529 O O . ARG A 1 183 ? -23.259 -5.695 4.811 1.00 90.62 183 ARG A O 1
ATOM 1536 N N . LEU A 1 184 ? -22.882 -6.722 6.774 1.00 88.94 184 LEU A N 1
ATOM 1537 C CA . LEU A 1 184 ? -21.518 -7.176 6.487 1.00 88.94 184 LEU A CA 1
ATOM 1538 C C . LEU A 1 184 ? -21.438 -8.681 6.743 1.00 88.94 184 LEU A C 1
ATOM 1540 O O . LEU A 1 184 ? -20.923 -9.130 7.770 1.00 88.94 184 LEU A O 1
ATOM 1544 N N . GLU A 1 185 ? -21.978 -9.479 5.826 1.00 91.12 185 GLU A N 1
ATOM 1545 C CA . GLU A 1 185 ? -21.798 -10.931 5.846 1.00 91.12 185 GLU A CA 1
ATOM 1546 C C . GLU A 1 185 ? -20.597 -11.330 4.993 1.00 91.12 185 GLU A C 1
ATOM 1548 O O . GLU A 1 185 ? -20.346 -10.719 3.964 1.00 91.12 185 GLU A O 1
ATOM 1553 N N . LEU A 1 186 ? -19.861 -12.378 5.372 1.00 86.75 186 LEU A N 1
ATOM 1554 C CA . LEU A 1 186 ? -18.679 -12.819 4.615 1.00 86.75 186 LEU A CA 1
ATOM 1555 C C . LEU A 1 186 ? -18.995 -13.236 3.174 1.00 86.75 186 LEU A C 1
ATOM 1557 O O . LEU A 1 186 ? -18.176 -13.036 2.280 1.00 86.75 186 LEU A O 1
ATOM 1561 N N . LYS A 1 187 ? -20.197 -13.775 2.941 1.00 86.50 187 LYS A N 1
ATOM 1562 C CA . LYS A 1 187 ? -20.655 -14.193 1.610 1.00 86.50 187 LYS A CA 1
ATOM 1563 C C . LYS A 1 187 ? -20.711 -13.034 0.609 1.00 86.50 187 LYS A C 1
ATOM 1565 O O . LYS A 1 187 ? -20.488 -13.255 -0.573 1.00 86.50 187 LYS A O 1
ATOM 1570 N N . ASP A 1 188 ? -20.955 -11.812 1.092 1.00 80.38 188 ASP A N 1
ATOM 1571 C CA . ASP A 1 188 ? -21.067 -10.614 0.253 1.00 80.38 188 ASP A CA 1
ATOM 1572 C C . ASP A 1 188 ? -19.672 -10.068 -0.156 1.00 80.38 188 ASP A C 1
ATOM 1574 O O . ASP A 1 188 ? -19.566 -9.192 -1.012 1.00 80.38 188 ASP A O 1
ATOM 1578 N N . GLY A 1 189 ? -18.592 -10.599 0.434 1.00 73.19 189 GLY A N 1
ATOM 1579 C CA . GLY A 1 189 ? -17.227 -10.072 0.329 1.00 73.19 189 GLY A CA 1
ATOM 1580 C C . GLY A 1 189 ? -16.170 -11.064 -0.131 1.00 73.19 189 GLY A C 1
ATOM 1581 O O . GLY A 1 189 ? -15.017 -10.681 -0.280 1.00 73.19 189 GLY A O 1
ATOM 1582 N N . TRP A 1 190 ? -16.531 -12.327 -0.372 1.00 79.81 190 TRP A N 1
ATOM 1583 C CA . TRP A 1 190 ? -15.575 -13.388 -0.715 1.00 79.81 190 TRP A CA 1
ATOM 1584 C C . TRP A 1 190 ? -14.690 -13.031 -1.923 1.00 79.81 190 TRP A C 1
ATOM 1586 O O . TRP A 1 190 ? -13.480 -13.243 -1.889 1.00 79.81 190 TRP A O 1
ATOM 1596 N N . ILE A 1 191 ? -15.272 -12.420 -2.962 1.00 77.88 191 ILE A N 1
ATOM 1597 C CA . ILE A 1 191 ? -14.529 -12.003 -4.164 1.00 77.88 191 ILE A CA 1
ATOM 1598 C C . ILE A 1 191 ? -13.395 -11.024 -3.824 1.00 77.88 191 ILE A C 1
ATOM 1600 O O . ILE A 1 191 ? -12.373 -10.976 -4.496 1.00 77.88 191 ILE A O 1
ATOM 1604 N N . PHE A 1 192 ? -13.568 -10.317 -2.709 1.00 70.88 192 PHE A N 1
ATOM 1605 C CA . PHE A 1 192 ? -12.640 -9.425 -2.037 1.00 70.88 192 PHE A CA 1
ATOM 1606 C C . PHE A 1 192 ? -11.259 -10.037 -1.761 1.00 70.88 192 PHE A C 1
ATOM 1608 O O . PHE A 1 192 ? -10.226 -9.370 -1.830 1.00 70.88 192 PHE A O 1
ATOM 1615 N N . PHE A 1 193 ? -11.227 -11.329 -1.436 1.00 79.38 193 PHE A N 1
ATOM 1616 C CA . PHE A 1 193 ? -9.998 -12.014 -1.039 1.00 79.38 193 PHE A CA 1
ATOM 1617 C C . PHE A 1 193 ? -9.049 -12.266 -2.210 1.00 79.38 193 PHE A C 1
ATOM 1619 O O . PHE A 1 193 ? -7.867 -12.519 -1.979 1.00 79.38 193 PHE A O 1
ATOM 1626 N N . ILE A 1 194 ? -9.516 -12.114 -3.457 1.00 88.94 194 ILE A N 1
ATOM 1627 C CA . ILE A 1 194 ? -8.652 -12.222 -4.636 1.00 88.94 194 ILE A CA 1
ATOM 1628 C C . ILE A 1 194 ? -7.499 -11.215 -4.595 1.00 88.94 194 ILE A C 1
ATOM 1630 O O . ILE A 1 194 ? -6.414 -11.514 -5.084 1.00 88.94 194 ILE A O 1
ATOM 1634 N N . PHE A 1 195 ? -7.687 -10.060 -3.942 1.00 89.44 195 PHE A N 1
ATOM 1635 C CA . PHE A 1 195 ? -6.654 -9.031 -3.828 1.00 89.44 195 PHE A CA 1
ATOM 1636 C C . PHE A 1 195 ? -5.416 -9.495 -3.050 1.00 89.44 195 PHE A C 1
ATOM 1638 O O . PHE A 1 195 ? -4.338 -8.976 -3.298 1.00 89.44 195 PHE A O 1
ATOM 1645 N N . VAL A 1 196 ? -5.519 -10.518 -2.195 1.00 91.00 196 VAL A N 1
ATOM 1646 C CA . VAL A 1 196 ? -4.340 -11.119 -1.541 1.00 91.00 196 VAL A CA 1
ATOM 1647 C C . VAL A 1 196 ? -3.435 -11.815 -2.564 1.00 91.00 196 VAL A C 1
ATOM 1649 O O . VAL A 1 196 ? -2.215 -11.814 -2.428 1.00 91.00 196 VAL A O 1
ATOM 1652 N N . ILE A 1 197 ? -4.028 -12.387 -3.614 1.00 94.75 197 ILE A N 1
ATOM 1653 C CA . ILE A 1 197 ? -3.319 -13.116 -4.674 1.00 94.75 197 ILE A CA 1
ATOM 1654 C C . ILE A 1 197 ? -2.808 -12.154 -5.756 1.00 94.75 197 ILE A C 1
ATOM 1656 O O . ILE A 1 197 ? -1.861 -12.487 -6.464 1.00 94.75 197 ILE A O 1
ATOM 1660 N N . VAL A 1 198 ? -3.373 -10.944 -5.859 1.00 94.81 198 VAL A N 1
ATOM 1661 C CA . VAL A 1 198 ? -2.977 -9.950 -6.871 1.00 94.81 198 VAL A CA 1
ATOM 1662 C C . VAL A 1 198 ? -1.490 -9.613 -6.781 1.00 94.81 198 VAL A C 1
ATOM 1664 O O . VAL A 1 198 ? -0.836 -9.591 -7.815 1.00 94.81 198 VAL A O 1
ATOM 1667 N N . GLY A 1 199 ? -0.928 -9.412 -5.585 1.00 95.56 199 GLY A N 1
ATOM 1668 C CA . GLY A 1 199 ? 0.513 -9.170 -5.415 1.00 95.56 199 GLY A CA 1
ATOM 1669 C C . GLY A 1 199 ? 1.388 -10.300 -5.982 1.00 95.56 199 GLY A C 1
ATOM 1670 O O . GLY A 1 199 ? 2.157 -10.057 -6.911 1.00 95.56 199 GLY A O 1
ATOM 1671 N N . PRO A 1 200 ? 1.253 -11.548 -5.494 1.00 97.56 200 PRO A N 1
ATOM 1672 C CA . PRO A 1 200 ? 1.939 -12.715 -6.055 1.00 97.56 200 PRO A CA 1
ATOM 1673 C C . PRO A 1 200 ? 1.745 -12.904 -7.564 1.00 97.56 200 PRO A C 1
ATOM 1675 O O . PRO A 1 200 ? 2.719 -13.115 -8.283 1.00 97.56 200 PRO A O 1
ATOM 1678 N N . ALA A 1 201 ? 0.509 -12.798 -8.056 1.00 96.50 201 ALA A N 1
ATOM 1679 C CA . ALA A 1 201 ? 0.207 -12.953 -9.477 1.00 96.50 201 ALA A CA 1
ATOM 1680 C C . ALA A 1 201 ? 0.884 -11.863 -10.319 1.00 96.50 201 ALA A C 1
ATOM 1682 O O . ALA A 1 201 ? 1.393 -12.138 -11.402 1.00 96.50 201 ALA A O 1
ATOM 1683 N N . TRP A 1 202 ? 0.932 -10.637 -9.801 1.00 95.38 202 TRP A N 1
ATOM 1684 C CA . TRP A 1 202 ? 1.598 -9.517 -10.449 1.00 95.38 202 TRP A CA 1
ATOM 1685 C C . TRP A 1 202 ? 3.120 -9.670 -10.472 1.00 95.38 202 TRP A C 1
ATOM 1687 O O . TRP A 1 202 ? 3.746 -9.412 -11.496 1.00 95.38 202 TRP A O 1
ATOM 1697 N N . ALA A 1 203 ? 3.717 -10.145 -9.378 1.00 96.50 203 ALA A N 1
ATOM 1698 C CA . ALA A 1 203 ? 5.139 -10.471 -9.326 1.00 96.50 203 ALA A CA 1
ATOM 1699 C C . ALA A 1 203 ? 5.502 -11.571 -10.331 1.00 96.50 203 ALA A C 1
ATOM 1701 O O . ALA A 1 203 ? 6.471 -11.434 -11.071 1.00 96.50 203 ALA A O 1
ATOM 1702 N N . PHE A 1 204 ? 4.691 -12.633 -10.385 1.00 97.25 204 PHE A N 1
ATOM 1703 C CA . PHE A 1 204 ? 4.857 -13.717 -11.348 1.00 97.25 204 PHE A CA 1
ATOM 1704 C C . PHE A 1 204 ? 4.765 -13.203 -12.787 1.00 97.25 204 PHE A C 1
ATOM 1706 O O . PHE A 1 204 ? 5.653 -13.478 -13.584 1.00 97.25 204 PHE A O 1
ATOM 1713 N N . PHE A 1 205 ? 3.754 -12.384 -13.094 1.00 94.38 205 PHE A N 1
ATOM 1714 C CA . PHE A 1 205 ? 3.629 -11.729 -14.395 1.00 94.38 205 PHE A CA 1
ATOM 1715 C C . PHE A 1 205 ? 4.880 -10.908 -14.750 1.00 94.38 205 PHE A C 1
ATOM 1717 O O . PHE A 1 205 ? 5.383 -10.999 -15.864 1.00 94.38 205 PHE A O 1
ATOM 1724 N N . PHE A 1 206 ? 5.423 -10.140 -13.804 1.00 92.38 206 PHE A N 1
ATOM 1725 C CA . PHE A 1 206 ? 6.629 -9.345 -14.042 1.00 92.38 206 PHE A CA 1
ATOM 1726 C C . PHE A 1 206 ? 7.860 -10.176 -14.391 1.00 92.38 206 PHE A C 1
ATOM 1728 O O . PHE A 1 206 ? 8.664 -9.740 -15.211 1.00 92.38 206 PHE A O 1
ATOM 1735 N N . LEU A 1 207 ? 8.015 -11.331 -13.747 1.00 94.88 207 LEU A N 1
ATOM 1736 C CA . LEU A 1 207 ? 9.146 -12.223 -13.974 1.00 94.88 207 LEU A CA 1
ATOM 1737 C C . LEU A 1 207 ? 8.983 -12.999 -15.283 1.00 94.88 207 LEU A C 1
ATOM 1739 O O . LEU A 1 207 ? 9.895 -12.992 -16.099 1.00 94.88 207 LEU A O 1
ATOM 1743 N N . GLU A 1 208 ? 7.804 -13.574 -15.524 1.00 95.81 208 GLU A N 1
ATOM 1744 C CA . GLU A 1 208 ? 7.512 -14.349 -16.737 1.00 95.81 208 GLU A CA 1
ATOM 1745 C C . GLU A 1 208 ? 7.686 -13.512 -18.014 1.00 95.81 208 GLU A C 1
ATOM 1747 O O . GLU A 1 208 ? 8.210 -13.983 -19.018 1.00 95.81 208 GLU A O 1
ATOM 1752 N N . TYR A 1 209 ? 7.275 -12.242 -17.972 1.00 91.19 209 TYR A N 1
ATOM 1753 C CA . TYR A 1 209 ? 7.333 -11.339 -19.123 1.00 91.19 209 TYR A CA 1
ATOM 1754 C C . TYR A 1 209 ? 8.481 -10.322 -19.030 1.00 91.19 209 TYR A C 1
ATOM 1756 O O . TYR A 1 209 ? 8.454 -9.304 -19.727 1.00 91.19 209 TYR A O 1
ATOM 1764 N N . TYR A 1 210 ? 9.496 -10.573 -18.194 1.00 91.12 210 TYR A N 1
ATOM 1765 C CA . TYR A 1 210 ? 10.581 -9.624 -17.921 1.00 91.12 210 TYR A CA 1
ATOM 1766 C C . TYR A 1 210 ? 11.295 -9.152 -19.197 1.00 91.12 210 TYR A C 1
ATOM 1768 O O . TYR A 1 210 ? 11.373 -7.947 -19.447 1.00 91.12 210 TYR A O 1
ATOM 1776 N N . GLU A 1 211 ? 11.744 -10.083 -20.047 1.00 90.25 211 GLU A N 1
ATOM 1777 C CA . GLU A 1 211 ? 12.458 -9.757 -21.292 1.00 90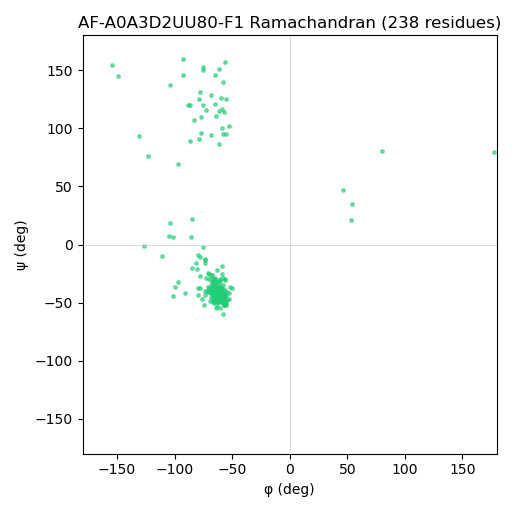.25 211 GLU A CA 1
ATOM 1778 C C . GLU A 1 211 ? 11.621 -8.876 -22.235 1.00 90.25 211 GLU A C 1
ATOM 1780 O O . GLU A 1 211 ? 12.132 -7.943 -22.863 1.00 90.25 211 GLU A O 1
ATOM 1785 N N . MET A 1 212 ? 10.308 -9.123 -22.297 1.00 88.12 212 MET A N 1
ATOM 1786 C CA . MET A 1 212 ? 9.386 -8.342 -23.124 1.00 88.12 212 MET A CA 1
ATOM 1787 C C . MET A 1 212 ? 9.158 -6.940 -22.551 1.00 88.12 212 MET A C 1
ATOM 1789 O O . MET A 1 212 ? 9.108 -5.970 -23.306 1.00 88.12 212 MET A O 1
ATOM 1793 N N . LEU A 1 213 ? 9.040 -6.823 -21.225 1.00 85.00 213 LEU A N 1
ATOM 1794 C CA . LEU A 1 213 ? 8.775 -5.560 -20.533 1.00 85.00 213 LEU A CA 1
ATOM 1795 C C . LEU A 1 213 ? 9.989 -4.620 -20.512 1.00 85.00 213 LEU A C 1
ATOM 1797 O O . LEU A 1 213 ? 9.808 -3.402 -20.471 1.00 85.00 213 LEU A O 1
ATOM 1801 N N . VAL A 1 214 ? 11.212 -5.159 -20.543 1.00 87.75 214 VAL A N 1
ATOM 1802 C CA . VAL A 1 214 ? 12.451 -4.361 -20.622 1.00 87.75 214 VAL A CA 1
ATOM 1803 C C . VAL A 1 214 ? 12.711 -3.857 -22.046 1.00 87.75 214 VAL A C 1
ATOM 1805 O O . VAL A 1 214 ? 13.315 -2.798 -22.222 1.00 87.75 214 VAL A O 1
ATOM 1808 N N . SER A 1 215 ? 12.221 -4.557 -23.074 1.00 88.50 215 SER A N 1
ATOM 1809 C CA . SER A 1 215 ? 12.317 -4.099 -24.463 1.00 88.50 215 SER A CA 1
ATOM 1810 C C . SER A 1 215 ? 11.503 -2.811 -24.675 1.00 88.50 215 SER A C 1
ATOM 1812 O O . SER A 1 215 ? 10.281 -2.829 -24.511 1.00 88.50 215 SER A O 1
ATOM 1814 N N . PRO A 1 216 ? 12.123 -1.691 -25.104 1.00 80.81 216 PRO A N 1
ATOM 1815 C CA . PRO A 1 216 ? 11.419 -0.417 -25.266 1.00 80.81 216 PRO A CA 1
ATOM 1816 C C . PRO A 1 216 ? 10.245 -0.498 -26.248 1.00 80.81 216 PRO A C 1
ATOM 1818 O O . PRO A 1 216 ? 9.194 0.100 -26.024 1.00 80.81 216 PRO A O 1
ATOM 1821 N N . ILE A 1 217 ? 10.414 -1.264 -27.331 1.00 86.56 217 ILE A N 1
ATOM 1822 C CA . ILE A 1 217 ? 9.403 -1.411 -28.383 1.00 86.56 217 ILE A CA 1
ATOM 1823 C C . ILE A 1 217 ? 8.261 -2.302 -27.895 1.00 86.56 217 ILE A C 1
ATOM 1825 O O . ILE A 1 217 ? 7.101 -1.903 -27.981 1.00 86.56 217 ILE A O 1
ATOM 1829 N N . LEU A 1 218 ? 8.571 -3.493 -27.372 1.00 85.25 218 LEU A N 1
ATOM 1830 C CA . LEU A 1 218 ? 7.536 -4.427 -26.917 1.00 85.25 218 LEU A CA 1
ATOM 1831 C C . LEU A 1 218 ? 6.774 -3.868 -25.714 1.00 85.25 218 LEU A C 1
ATOM 1833 O O . LEU A 1 218 ? 5.547 -3.934 -25.698 1.00 85.25 218 LEU A O 1
ATOM 1837 N N . GLY A 1 219 ? 7.470 -3.228 -24.771 1.00 78.31 219 GLY A N 1
ATOM 1838 C CA . GLY A 1 219 ? 6.850 -2.528 -23.650 1.00 78.31 219 GLY A CA 1
ATOM 1839 C C . GLY A 1 219 ? 5.886 -1.430 -24.112 1.00 78.31 219 GLY A C 1
ATOM 1840 O O . GLY A 1 219 ? 4.746 -1.382 -23.648 1.00 78.31 219 GLY A O 1
ATOM 1841 N N . ALA A 1 220 ? 6.288 -0.591 -25.075 1.00 78.88 220 ALA A N 1
ATOM 1842 C CA . ALA A 1 220 ? 5.410 0.436 -25.642 1.00 78.88 220 ALA A CA 1
ATOM 1843 C C . ALA A 1 220 ? 4.183 -0.169 -26.349 1.00 78.88 220 ALA A C 1
ATOM 1845 O O . ALA A 1 220 ? 3.060 0.299 -26.149 1.00 78.88 220 ALA A O 1
ATOM 1846 N N . VAL A 1 221 ? 4.371 -1.239 -27.129 1.00 86.38 221 VAL A N 1
ATOM 1847 C CA . VAL A 1 221 ? 3.274 -1.960 -27.795 1.00 86.38 221 VAL A CA 1
ATOM 1848 C C . VAL A 1 221 ? 2.303 -2.551 -26.770 1.00 86.38 221 VAL A C 1
ATOM 1850 O O . VAL A 1 221 ? 1.094 -2.374 -26.908 1.00 86.38 221 VAL A O 1
ATOM 1853 N N . MET A 1 222 ? 2.801 -3.185 -25.706 1.00 79.56 222 MET A N 1
ATOM 1854 C CA . MET A 1 222 ? 1.963 -3.723 -24.629 1.00 79.56 222 MET A CA 1
ATOM 1855 C C . MET A 1 222 ? 1.158 -2.631 -23.916 1.00 79.56 222 MET A C 1
ATOM 1857 O O . MET A 1 222 ? -0.028 -2.831 -23.634 1.00 79.56 222 MET A O 1
ATOM 1861 N N . MET A 1 223 ? 1.760 -1.465 -23.656 1.00 76.75 223 MET A N 1
ATOM 1862 C CA . MET A 1 223 ? 1.044 -0.318 -23.086 1.00 76.75 223 MET A CA 1
ATOM 1863 C C . MET A 1 223 ? -0.065 0.173 -24.023 1.00 76.75 223 MET A C 1
ATOM 1865 O O . MET A 1 223 ? -1.196 0.364 -23.576 1.00 76.75 223 MET A O 1
ATOM 1869 N N . LEU A 1 224 ? 0.218 0.317 -25.323 1.00 83.69 224 LEU A N 1
ATOM 1870 C CA . LEU A 1 224 ? -0.773 0.736 -26.321 1.00 83.69 224 LEU A CA 1
ATOM 1871 C C . LEU A 1 224 ? -1.936 -0.255 -26.436 1.00 83.69 224 LEU A C 1
ATOM 1873 O O . LEU A 1 224 ? -3.094 0.166 -26.479 1.00 83.69 224 LEU A O 1
ATOM 1877 N N . ILE A 1 225 ? -1.651 -1.560 -26.438 1.00 86.75 225 ILE A N 1
ATOM 1878 C CA . ILE A 1 225 ? -2.680 -2.609 -26.442 1.00 86.75 225 ILE A CA 1
ATOM 1879 C C . ILE A 1 225 ? -3.537 -2.510 -25.177 1.00 86.75 225 ILE A C 1
ATOM 1881 O O . ILE A 1 225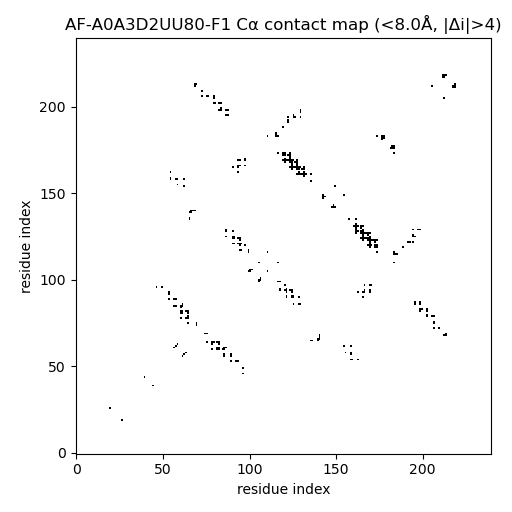 ? -4.764 -2.519 -25.269 1.00 86.75 225 ILE A O 1
ATOM 1885 N N . SER A 1 226 ? -2.912 -2.346 -24.009 1.00 81.62 226 SER A N 1
ATOM 1886 C CA . SER A 1 226 ? -3.621 -2.238 -22.728 1.00 81.62 226 SER A CA 1
ATOM 1887 C C . SER A 1 226 ? -4.560 -1.027 -22.696 1.00 81.62 226 SER A C 1
ATOM 1889 O O . SER A 1 226 ? -5.728 -1.161 -22.331 1.00 81.62 226 SER A O 1
ATOM 1891 N N . ILE A 1 227 ? -4.088 0.139 -23.150 1.00 81.88 227 ILE A N 1
ATOM 1892 C CA . ILE A 1 227 ? -4.904 1.358 -23.273 1.00 81.88 227 ILE A CA 1
ATOM 1893 C C . ILE A 1 227 ? -6.056 1.138 -24.261 1.00 81.88 227 ILE A C 1
ATOM 1895 O O . ILE A 1 227 ? -7.197 1.492 -23.966 1.00 81.88 227 ILE A O 1
ATOM 1899 N N . SER A 1 228 ? -5.778 0.511 -25.406 1.00 89.62 228 SER A N 1
ATOM 1900 C CA . SER A 1 228 ? -6.788 0.238 -26.434 1.00 89.62 228 SER A CA 1
ATOM 1901 C C . SER A 1 228 ? -7.905 -0.664 -25.908 1.00 89.62 228 SER A C 1
ATOM 1903 O O . SER A 1 228 ? -9.076 -0.368 -26.125 1.00 89.62 228 SER A O 1
ATOM 1905 N N . ILE A 1 229 ? -7.569 -1.718 -25.155 1.00 89.94 229 ILE A N 1
ATOM 1906 C CA . ILE A 1 229 ? -8.557 -2.606 -24.523 1.00 89.94 229 ILE A CA 1
ATOM 1907 C C . ILE A 1 229 ? -9.448 -1.823 -23.551 1.00 89.94 229 ILE A C 1
ATOM 1909 O O . ILE A 1 229 ? -10.668 -1.976 -23.591 1.00 89.94 229 ILE A O 1
ATOM 1913 N N . VAL A 1 230 ? -8.865 -0.961 -22.711 1.00 86.31 230 VAL A N 1
ATOM 1914 C CA . VAL A 1 230 ? -9.631 -0.138 -21.758 1.00 86.31 230 VAL A CA 1
ATOM 1915 C C . VAL A 1 230 ? -10.598 0.797 -22.486 1.00 86.31 230 VAL A C 1
ATOM 1917 O O . VAL A 1 230 ? -11.775 0.843 -22.130 1.00 86.31 230 VAL A O 1
ATOM 1920 N N . ILE A 1 231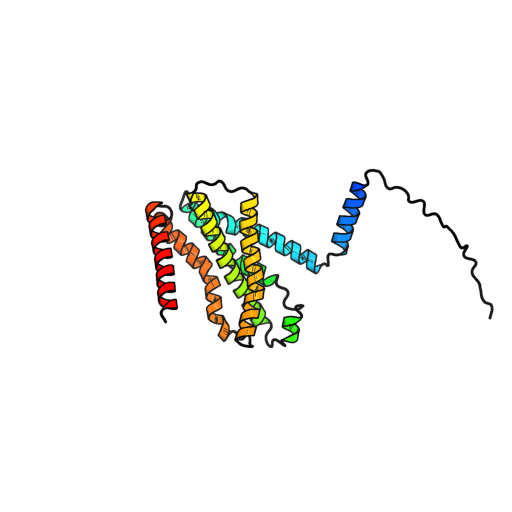 ? -10.135 1.490 -23.532 1.00 89.44 231 ILE A N 1
ATOM 1921 C CA . ILE A 1 231 ? -10.975 2.381 -24.348 1.00 89.44 231 ILE A CA 1
ATOM 1922 C C . ILE A 1 231 ? -12.125 1.599 -24.991 1.00 89.44 231 ILE A C 1
ATOM 1924 O O . ILE A 1 231 ? -13.274 2.029 -24.927 1.00 89.44 231 ILE A O 1
ATOM 1928 N N . VAL A 1 232 ? -11.836 0.432 -25.571 1.00 94.06 232 VAL A N 1
ATOM 1929 C CA . VAL A 1 232 ? -12.848 -0.421 -26.205 1.00 94.06 232 VAL A CA 1
ATOM 1930 C C . VAL A 1 232 ? -13.903 -0.871 -25.191 1.00 94.06 232 VAL A C 1
ATOM 1932 O O . VAL A 1 232 ? -15.096 -0.749 -25.466 1.00 94.06 232 VAL A O 1
ATOM 1935 N N . ILE A 1 233 ? -13.495 -1.335 -24.003 1.00 93.56 233 ILE A N 1
ATOM 1936 C CA . ILE A 1 233 ? -14.425 -1.727 -22.929 1.00 93.56 233 ILE A CA 1
ATOM 1937 C C . ILE A 1 233 ? -15.335 -0.558 -22.537 1.00 93.56 233 ILE A C 1
ATOM 1939 O O . ILE A 1 233 ? -16.537 -0.756 -22.353 1.00 93.56 233 ILE A O 1
ATOM 1943 N N . GLU A 1 234 ? -14.781 0.647 -22.414 1.00 90.69 234 GLU A N 1
ATOM 1944 C CA . GLU A 1 234 ? -15.539 1.835 -22.021 1.00 90.69 234 GLU A CA 1
ATOM 1945 C C . GLU A 1 234 ? -16.546 2.264 -23.097 1.00 90.69 234 GLU A C 1
ATOM 1947 O O . GLU A 1 234 ? -17.704 2.547 -22.788 1.00 90.69 234 GLU A O 1
ATOM 1952 N N . ILE A 1 235 ? -16.157 2.221 -24.375 1.00 94.81 235 ILE A N 1
ATOM 1953 C CA . ILE A 1 235 ? -17.073 2.460 -25.503 1.00 94.81 235 ILE A CA 1
ATOM 1954 C C . ILE A 1 235 ? -18.235 1.457 -25.469 1.00 94.81 235 ILE A C 1
ATOM 1956 O O . ILE A 1 235 ? -19.395 1.847 -25.598 1.00 94.81 235 ILE A O 1
ATOM 1960 N N . PHE A 1 236 ? -17.954 0.171 -25.232 1.00 96.06 236 PHE A N 1
ATOM 1961 C CA . PHE A 1 236 ? -18.997 -0.856 -25.151 1.00 96.06 236 PHE A CA 1
ATOM 1962 C C . PHE A 1 236 ? -19.933 -0.692 -23.950 1.00 96.06 236 PHE A C 1
ATOM 1964 O O . PHE A 1 236 ? -21.109 -1.043 -24.057 1.00 96.06 236 PHE A O 1
ATOM 1971 N N . LYS A 1 237 ? -19.446 -0.179 -22.814 1.00 93.56 237 LYS A N 1
ATOM 1972 C CA . LYS A 1 237 ? -20.293 0.110 -21.647 1.00 93.56 237 LYS A CA 1
ATOM 1973 C C . LYS A 1 237 ? -21.259 1.262 -21.905 1.00 93.56 237 LYS A C 1
ATOM 1975 O O . LYS A 1 237 ? -22.401 1.165 -21.482 1.00 93.56 237 LYS A O 1
ATOM 1980 N N . ASN A 1 238 ? -20.820 2.303 -22.611 1.00 92.50 238 ASN A N 1
ATOM 1981 C CA . ASN A 1 238 ? -21.633 3.493 -22.886 1.00 92.50 238 ASN A CA 1
ATOM 1982 C C . ASN A 1 238 ? -22.666 3.299 -24.014 1.00 92.50 238 ASN A C 1
ATOM 1984 O O . ASN A 1 238 ? -23.533 4.147 -24.206 1.00 92.50 238 ASN A O 1
ATOM 1988 N N . HIS A 1 239 ? -22.586 2.193 -24.758 1.00 89.44 239 HIS A N 1
ATOM 1989 C CA . HIS A 1 239 ? -23.547 1.827 -25.805 1.00 89.44 239 HIS A CA 1
ATOM 1990 C C . HIS A 1 239 ? -24.576 0.763 -25.380 1.00 89.44 239 HIS A C 1
ATOM 1992 O O . HIS A 1 239 ? -25.344 0.298 -26.224 1.00 89.44 239 HIS A O 1
ATOM 1998 N N . LYS A 1 240 ? -24.603 0.376 -24.101 1.00 72.00 240 LYS A N 1
ATOM 1999 C CA . LYS A 1 240 ? -25.669 -0.440 -23.501 1.00 72.00 240 LYS A CA 1
ATOM 2000 C C . LYS A 1 240 ? -26.560 0.420 -22.621 1.00 72.00 240 LYS A C 1
ATOM 2002 O O . LYS A 1 240 ? -27.775 0.134 -22.613 1.00 72.00 240 LYS A O 1
#

Nearest PDB structures (foldseek):
  4u9l-assembly1_A  TM=3.215E-01  e=2.159E+00  Thermus thermophilus HB8
  4nqi-assembly1_A  TM=2.069E-01  e=3.455E+00  Dictyostelium discoideum

Foldseek 3Di:
DDDPPPPDDPDPPDPPPPPPPPPPVVVVVVVVVVVVVVPDDPLNVVLVVLVVVLLVLCLVQPLQQLQPDDPDLVSLLVNLVSLLVNLQVSLLSLLVSDDQPPDPVNVVLPAVDVVLLSVQLSLQLLVQLVVLSVVSSVVSVVCVVVVHDDDPVNSSVSSVSSSVSSNVRSPVRSVVVCVVPVHRDVVSCVVSCVSNCVSVVVSVVCSVCVVQCNPPVSVVVVVVVVVVVVVVVVVVVVVD

Sequence (240 aa):
KEEIKLLFPESISNEQKIEGPVPAWAEKSVSTIRKFTDSLSVWQFARMITFAWIFSLTYWWILPSLQFPFSDEDIAIKKMCLYVIGTLFIPLAIGGMTNIKNNSYWKEQNIQKPINLWLYMFQGAYVGFHVGYFFMFFLTLMLTQFNLQSAVWFEMIKILFIIIVSYASAQLVPYNLWRAYQRLELKDGWIFFIFVIVGPAWAFFFLEYYEMLVSPILGAVMMLISISIVIVIEIFKNHK

pLDDT: mean 88.77, std 10.81, range [52.69, 98.38]

Radius of gyration: 27.03 Å; Cα contacts (8 Å, |Δi|>4): 189; chains: 1; bounding box: 46×54×98 Å